Protein AF-A0A093YLB6-F1 (afdb_monomer_lite)

Secondary structure (DSSP, 8-state):
--------------------------------PPPP---------SS------HHHHHHHHHHHHHHHHHHHHHTTHHHHHTSTT--HHHHHHTTSS-HHHHHHHHHHHHHHHHHHHHHHHHHHHHHHHHHHHHHHHHHHHHHHHHHHHHHHHHHHHHHHHHHHHHHHHHHHHHHHHHHHHHHHHHHHHHHTSTTS-TTSHHHHHHHHHHHHHTS-SHHHHHHHHHHHHT-SSEEEPTTS-EEEEEHHHHHHHHHHTTSS--S---PPPPPP------

Radius of gyration: 50.1 Å; chains: 1; bounding box: 108×67×130 Å

pLDDT: mean 79.98, std 23.24, range [30.17, 98.25]

Sequence (278 aa):
MATSAIQNPEVRSESKSAKKKKAKAEAATVASPSPVETSTATESNNGDGSYESPYIKELYKSIRNVNKKIANASKVDNVLEQNPGKTLDELVATRKINADQKAQILKKPSLRASLAQLEEQIAQYKKFDQEYKARAQAEKSAVEKELTEKSGKELVEAVAAAKAEAAAAATQEKQQNLLLLSKFLRLAAARRAADVDQTLDENQALEGALVEVYTGDETAVIAMEKLIKGSDEQALSINGEKVNTTYAQIKQAAIEFLAGPTDYELDDPPPPHSRHPP

Structure (mmCIF, N/CA/C/O backbone):
data_AF-A0A093YLB6-F1
#
_entry.id   AF-A0A093YLB6-F1
#
loop_
_atom_site.group_PDB
_atom_site.id
_atom_site.type_symbol
_atom_site.label_atom_id
_atom_site.label_alt_id
_atom_site.label_comp_id
_atom_site.label_asym_id
_atom_site.label_entity_id
_atom_site.label_seq_id
_atom_site.pdbx_PDB_ins_code
_atom_site.Cartn_x
_atom_site.Cartn_y
_atom_site.Cartn_z
_atom_site.occupancy
_atom_site.B_iso_or_equiv
_atom_site.auth_seq_id
_atom_site.auth_comp_id
_atom_site.auth_asym_id
_atom_site.auth_atom_id
_atom_site.pdbx_PDB_model_num
ATOM 1 N N . MET A 1 1 ? -42.614 -43.326 -8.861 1.00 44.31 1 MET A N 1
ATOM 2 C CA . MET A 1 1 ? -41.894 -42.269 -8.125 1.00 44.31 1 MET A CA 1
ATOM 3 C C . MET A 1 1 ? -42.460 -40.940 -8.587 1.00 44.31 1 MET A C 1
ATOM 5 O O . MET A 1 1 ? -42.176 -40.530 -9.702 1.00 44.31 1 MET A O 1
ATOM 9 N N . ALA A 1 2 ? -43.357 -40.354 -7.801 1.00 42.66 2 ALA A N 1
ATOM 10 C CA . ALA A 1 2 ? -44.013 -39.083 -8.086 1.00 42.66 2 ALA A CA 1
ATOM 11 C C . ALA A 1 2 ? -43.973 -38.240 -6.815 1.00 42.66 2 ALA A C 1
ATOM 13 O O . ALA A 1 2 ? -44.242 -38.796 -5.758 1.00 42.66 2 ALA A O 1
ATOM 14 N N . THR A 1 3 ? -43.638 -36.958 -6.967 1.00 35.75 3 THR A N 1
ATOM 15 C CA . THR A 1 3 ? -44.066 -35.769 -6.198 1.00 35.75 3 THR A CA 1
ATOM 16 C C . THR A 1 3 ? -43.077 -34.647 -6.518 1.00 35.75 3 THR A C 1
ATOM 18 O O . THR A 1 3 ? -41.882 -34.915 -6.560 1.00 35.75 3 THR A O 1
ATOM 21 N N . SER A 1 4 ? -43.395 -33.369 -6.655 1.00 37.44 4 SER A N 1
ATOM 22 C CA . SER A 1 4 ? -44.602 -32.590 -6.934 1.00 37.44 4 SER A CA 1
ATOM 23 C C . SER A 1 4 ? -44.085 -31.152 -7.066 1.00 37.44 4 SER A C 1
ATOM 25 O O . SER A 1 4 ? -43.150 -30.765 -6.366 1.00 37.44 4 SER A O 1
ATOM 27 N N . ALA A 1 5 ? -44.694 -30.365 -7.949 1.00 45.69 5 ALA A N 1
ATOM 28 C CA . ALA A 1 5 ? -44.577 -28.910 -7.960 1.00 45.69 5 ALA A CA 1
ATOM 29 C C . ALA A 1 5 ? -44.941 -28.307 -6.591 1.00 45.69 5 ALA A C 1
ATOM 31 O O . ALA A 1 5 ? -45.821 -28.858 -5.939 1.00 45.69 5 ALA A O 1
ATOM 32 N N . ILE A 1 6 ? -44.352 -27.162 -6.221 1.00 42.38 6 ILE A N 1
ATOM 33 C CA . ILE A 1 6 ? -45.036 -26.039 -5.551 1.00 42.38 6 ILE A CA 1
ATOM 34 C C . ILE A 1 6 ? -44.245 -24.746 -5.804 1.00 42.38 6 ILE A C 1
ATOM 36 O O . ILE A 1 6 ? -43.032 -24.663 -5.630 1.00 42.38 6 ILE A O 1
ATOM 40 N N . GLN A 1 7 ? -45.013 -23.753 -6.228 1.00 36.66 7 GLN A N 1
ATOM 41 C CA . GLN A 1 7 ? -44.715 -22.359 -6.499 1.00 36.66 7 GLN A CA 1
ATOM 42 C C . GLN A 1 7 ? -45.231 -21.494 -5.328 1.00 36.66 7 GLN A C 1
ATOM 44 O O . GLN A 1 7 ? -46.200 -21.877 -4.672 1.00 36.66 7 GLN A O 1
ATOM 49 N N . ASN A 1 8 ? -44.676 -20.279 -5.211 1.00 33.56 8 ASN A N 1
ATOM 50 C CA . ASN A 1 8 ? -45.215 -19.064 -4.559 1.00 33.56 8 ASN A CA 1
ATOM 51 C C . ASN A 1 8 ? -44.999 -18.850 -3.030 1.00 33.56 8 ASN A C 1
ATOM 53 O O . ASN A 1 8 ? -44.893 -19.831 -2.298 1.00 33.56 8 ASN A O 1
ATOM 57 N N . PRO A 1 9 ? -44.984 -17.582 -2.524 1.00 47.06 9 PRO A N 1
ATOM 58 C CA . PRO A 1 9 ? -45.521 -16.381 -3.175 1.00 47.06 9 PRO A CA 1
ATOM 59 C C . PRO A 1 9 ? -44.633 -15.139 -3.347 1.00 47.06 9 PRO A C 1
ATOM 61 O O . PRO A 1 9 ? -43.924 -14.706 -2.443 1.00 47.06 9 PRO A O 1
ATOM 64 N N . GLU A 1 10 ? -44.819 -14.496 -4.508 1.00 38.50 10 GLU A N 1
ATOM 65 C CA . GLU A 1 10 ? -44.777 -13.040 -4.665 1.00 38.50 10 GLU A CA 1
ATOM 66 C C . GLU A 1 10 ? -45.820 -12.382 -3.753 1.00 38.50 10 GLU A C 1
ATOM 68 O O . GLU A 1 10 ? -47.007 -12.716 -3.794 1.00 38.50 10 GLU A O 1
ATOM 73 N N . VAL A 1 11 ? -45.394 -11.387 -2.978 1.00 36.38 11 VAL A N 1
ATOM 74 C CA . VAL A 1 11 ? -46.306 -10.499 -2.256 1.00 36.38 11 VAL A CA 1
ATOM 75 C C . VAL A 1 11 ? -46.537 -9.256 -3.114 1.00 36.38 11 VAL A C 1
ATOM 77 O O . VAL A 1 11 ? -45.722 -8.337 -3.151 1.00 36.38 11 VAL A O 1
ATOM 80 N N . ARG A 1 12 ? -47.676 -9.237 -3.813 1.00 38.56 12 ARG A N 1
ATOM 81 C CA . ARG A 1 12 ? -48.344 -8.012 -4.270 1.00 38.56 12 ARG A CA 1
ATOM 82 C C . ARG A 1 12 ? -49.240 -7.492 -3.154 1.00 38.56 12 ARG A C 1
ATOM 84 O O . ARG A 1 12 ? -50.052 -8.257 -2.655 1.00 38.56 12 ARG A O 1
ATOM 91 N N . SER A 1 13 ? -49.142 -6.192 -2.884 1.00 33.81 13 SER A N 1
ATOM 92 C CA . SER A 1 13 ? -50.230 -5.239 -2.573 1.00 33.81 13 SER A CA 1
ATOM 93 C C . SER A 1 13 ? -49.617 -4.077 -1.783 1.00 33.81 13 SER A C 1
ATOM 95 O O . SER A 1 13 ? -48.776 -4.323 -0.930 1.00 33.81 13 SER A O 1
ATOM 97 N N . GLU A 1 14 ? -49.964 -2.803 -1.877 1.00 31.55 14 GLU A N 1
ATOM 98 C CA . GLU A 1 14 ? -50.844 -2.004 -2.720 1.00 31.55 14 GLU A CA 1
ATOM 99 C C . GLU A 1 14 ? -50.606 -0.551 -2.249 1.00 31.55 14 GLU A C 1
ATOM 101 O O . GLU A 1 14 ? -50.493 -0.277 -1.055 1.00 31.55 14 GLU A O 1
ATOM 106 N N . SER A 1 15 ? -50.504 0.372 -3.200 1.00 42.09 15 SER A N 1
ATOM 107 C CA . SER A 1 15 ? -51.029 1.743 -3.184 1.00 42.09 15 SER A CA 1
ATOM 108 C C . SER A 1 15 ? -51.516 2.350 -1.850 1.00 42.09 15 SER A C 1
ATOM 110 O O . SER A 1 15 ? -52.604 2.031 -1.375 1.00 42.09 15 SER A O 1
ATOM 112 N N . LYS A 1 16 ? -50.851 3.420 -1.382 1.00 38.50 16 LYS A N 1
ATOM 113 C CA . LYS A 1 16 ? -51.548 4.560 -0.753 1.00 38.50 16 LYS A CA 1
ATOM 114 C C . LYS A 1 16 ? -51.083 5.893 -1.331 1.00 38.50 16 LYS A C 1
ATOM 116 O O . LYS A 1 16 ? -49.923 6.280 -1.274 1.00 38.50 16 LYS A O 1
ATOM 121 N N . SER A 1 17 ? -52.066 6.558 -1.917 1.00 34.56 17 SER A N 1
ATOM 122 C CA . SER A 1 17 ? -52.068 7.868 -2.549 1.00 34.56 17 SER A CA 1
ATOM 123 C C . SER A 1 17 ? -51.790 9.006 -1.557 1.00 34.56 17 SER A C 1
ATOM 125 O O . SER A 1 17 ? -52.235 8.926 -0.417 1.00 34.56 17 SER A O 1
ATOM 127 N N . ALA A 1 18 ? -51.210 10.124 -2.020 1.00 34.62 18 ALA A N 1
ATOM 128 C CA . ALA A 1 18 ? -51.930 11.403 -2.184 1.00 34.62 18 ALA A CA 1
ATOM 129 C C . ALA A 1 18 ? -51.002 12.634 -2.326 1.00 34.62 18 ALA A C 1
ATOM 131 O O . ALA A 1 18 ? -50.214 12.907 -1.434 1.00 34.62 18 ALA A O 1
ATOM 132 N N . LYS A 1 19 ? -51.284 13.440 -3.376 1.00 34.88 19 LYS A N 1
ATOM 133 C CA . LYS A 1 19 ? -51.224 14.930 -3.475 1.00 34.88 19 LYS A CA 1
ATOM 134 C C . LYS A 1 19 ? -49.860 15.595 -3.214 1.00 34.88 19 LYS A C 1
ATOM 136 O O . LYS A 1 19 ? -49.282 15.427 -2.163 1.00 34.88 19 LYS A O 1
ATOM 141 N N . LYS A 1 20 ? -49.303 16.512 -4.008 1.00 37.72 20 LYS A N 1
ATOM 142 C CA . LYS A 1 20 ? -49.698 17.534 -5.008 1.00 37.72 20 LYS A CA 1
ATOM 143 C C . LYS A 1 20 ? -48.320 17.958 -5.587 1.00 37.72 20 LYS A C 1
ATOM 145 O O . LYS A 1 20 ? -47.379 18.052 -4.815 1.00 37.72 20 LYS A O 1
ATOM 150 N N . LYS A 1 21 ? -48.096 18.268 -6.864 1.00 42.25 21 LYS A N 1
ATOM 151 C CA . LYS A 1 21 ? -48.337 19.583 -7.485 1.00 42.25 21 LYS A CA 1
ATOM 152 C C . LYS A 1 21 ? -47.689 19.553 -8.884 1.00 42.25 21 LYS A C 1
ATOM 154 O O . LYS A 1 21 ? -46.713 18.856 -9.121 1.00 42.25 21 LYS A O 1
ATOM 159 N N . LYS A 1 22 ? -48.304 20.300 -9.789 1.00 36.56 22 LYS A N 1
ATOM 160 C CA . LYS A 1 22 ? -48.126 20.357 -11.241 1.00 36.56 22 LYS A CA 1
ATOM 161 C C . LYS A 1 22 ? -46.907 21.210 -11.651 1.00 36.56 22 LYS A C 1
ATOM 163 O O . LYS A 1 22 ? -46.644 22.206 -10.986 1.00 36.56 22 LYS A O 1
ATOM 168 N N . ALA A 1 23 ? -46.371 20.885 -12.834 1.00 32.97 23 ALA A N 1
ATOM 169 C CA . ALA A 1 23 ? -45.768 21.759 -13.860 1.00 32.97 23 ALA A CA 1
ATOM 170 C C . ALA A 1 23 ? -44.226 21.887 -13.975 1.00 32.97 23 ALA A C 1
ATOM 172 O O . ALA A 1 23 ? -43.592 22.614 -13.224 1.00 32.97 23 ALA A O 1
ATOM 173 N N . LYS A 1 24 ? -43.728 21.286 -15.074 1.00 31.11 24 LYS A N 1
ATOM 174 C CA . LYS A 1 24 ? -42.998 21.909 -16.204 1.00 31.11 24 LYS A CA 1
ATOM 175 C C . LYS A 1 24 ? -41.579 22.448 -15.954 1.00 31.11 24 LYS A C 1
ATOM 177 O O . LYS A 1 24 ? -41.437 23.563 -15.477 1.00 31.11 24 LYS A O 1
ATOM 182 N N . ALA A 1 25 ? -40.573 21.727 -16.460 1.00 34.53 25 ALA A N 1
ATOM 183 C CA . ALA A 1 25 ? -39.646 22.197 -17.505 1.00 34.53 25 ALA A CA 1
ATOM 184 C C . ALA A 1 25 ? -38.605 21.108 -17.834 1.00 34.53 25 ALA A C 1
ATOM 186 O O . ALA A 1 25 ? -37.958 20.571 -16.940 1.00 34.53 25 ALA A O 1
ATOM 187 N N . GLU A 1 26 ? -38.470 20.801 -19.123 1.00 32.09 26 GLU A N 1
ATOM 188 C CA . GLU A 1 26 ? -37.340 20.085 -19.718 1.00 32.09 26 GLU A CA 1
ATOM 189 C C . GLU A 1 26 ? -36.089 20.974 -19.706 1.00 32.09 26 GLU A C 1
ATOM 191 O O . GLU A 1 26 ? -36.173 22.142 -20.082 1.00 32.09 26 GLU A O 1
ATOM 196 N N . ALA A 1 27 ? -34.936 20.407 -19.350 1.00 33.72 27 ALA A N 1
ATOM 197 C CA . ALA A 1 27 ? -33.651 20.690 -19.990 1.00 33.72 27 ALA A CA 1
ATOM 198 C C . ALA A 1 27 ? -32.637 19.622 -19.562 1.00 33.72 27 ALA A C 1
ATOM 200 O O . ALA A 1 27 ? -32.479 19.323 -18.381 1.00 33.72 27 ALA A O 1
ATOM 201 N N . ALA A 1 28 ? -31.998 19.030 -20.562 1.00 33.97 28 ALA A N 1
ATOM 202 C CA . ALA A 1 28 ? -31.043 17.945 -20.465 1.00 33.97 28 ALA A CA 1
ATOM 203 C C . ALA A 1 28 ? -29.747 18.347 -19.747 1.00 33.97 28 ALA A C 1
ATOM 205 O O . ALA A 1 28 ? -29.144 19.358 -20.096 1.00 33.97 28 ALA A O 1
ATOM 206 N N . THR A 1 29 ? -29.256 17.481 -18.858 1.00 32.00 29 THR A N 1
ATOM 207 C CA . THR A 1 29 ? -27.830 17.369 -18.533 1.00 32.00 29 THR A CA 1
ATOM 208 C C . THR A 1 29 ? -27.457 15.914 -18.232 1.00 32.00 29 THR A C 1
ATOM 210 O O . THR A 1 29 ? -28.095 15.208 -17.459 1.00 32.00 29 THR A O 1
ATOM 213 N N . VAL A 1 30 ? -26.422 15.496 -18.953 1.00 33.00 30 VAL A N 1
ATOM 214 C CA . VAL A 1 30 ? -25.577 14.299 -18.894 1.00 33.00 30 VAL A CA 1
ATOM 215 C C . VAL A 1 30 ? -25.584 13.542 -17.555 1.00 33.00 30 VAL A C 1
ATOM 217 O O . VAL A 1 30 ? -25.231 14.086 -16.512 1.00 33.00 30 VAL A O 1
ATOM 220 N N . ALA A 1 31 ? -25.914 12.250 -17.622 1.00 31.31 31 ALA A N 1
ATOM 221 C CA . ALA A 1 31 ? -25.771 11.296 -16.530 1.00 31.31 31 ALA A CA 1
ATOM 222 C C . ALA A 1 31 ? -24.288 10.952 -16.297 1.00 31.31 31 ALA A C 1
ATOM 224 O O . ALA A 1 31 ? -23.624 10.405 -17.175 1.00 31.31 31 ALA A O 1
ATOM 225 N N . SER A 1 32 ? -23.800 11.248 -15.094 1.00 35.75 32 SER A N 1
ATOM 226 C CA . SER A 1 32 ? -22.583 10.690 -14.495 1.00 35.75 32 SER A CA 1
ATOM 227 C C . SER A 1 32 ? -22.990 10.110 -13.129 1.00 35.75 32 SER A C 1
ATOM 229 O O . SER A 1 32 ? -23.891 10.672 -12.497 1.00 35.75 32 SER A O 1
ATOM 231 N N . PRO A 1 33 ? -22.457 8.948 -12.713 1.00 39.06 33 PRO A N 1
ATOM 232 C CA . PRO A 1 33 ? -23.129 8.067 -11.763 1.00 39.06 33 PRO A CA 1
ATOM 233 C C . PRO A 1 33 ? -23.145 8.615 -10.331 1.00 39.06 33 PRO A C 1
ATOM 235 O O . PRO A 1 33 ? -22.216 9.284 -9.881 1.00 39.06 33 PRO A O 1
ATOM 238 N N . SER A 1 34 ? -24.236 8.299 -9.629 1.00 32.50 34 SER A N 1
ATOM 239 C CA . SER A 1 34 ? -24.505 8.623 -8.229 1.00 32.50 34 SER A CA 1
ATOM 240 C C . SER A 1 34 ? -23.345 8.263 -7.290 1.00 32.50 34 SER A C 1
ATOM 242 O O . SER A 1 34 ? -22.740 7.200 -7.455 1.00 32.50 34 SER A O 1
ATOM 244 N N . PRO A 1 35 ? -23.082 9.073 -6.246 1.00 33.12 35 PRO A N 1
ATOM 245 C CA . PRO A 1 35 ? -22.230 8.649 -5.152 1.00 33.12 35 PRO A CA 1
ATOM 246 C C . PRO A 1 35 ? -22.952 7.537 -4.393 1.00 33.12 35 PRO A C 1
ATOM 248 O O . PRO A 1 35 ? -24.103 7.692 -3.985 1.00 33.12 35 PRO A O 1
ATOM 251 N N . VAL A 1 36 ? -22.265 6.412 -4.227 1.00 34.78 36 VAL A N 1
ATOM 252 C CA . VAL A 1 36 ? -22.655 5.348 -3.308 1.00 34.78 36 VAL A CA 1
ATOM 253 C C . VAL A 1 36 ? -22.784 5.979 -1.923 1.00 34.78 36 VAL A C 1
ATOM 255 O O . VAL A 1 36 ? -21.813 6.521 -1.395 1.00 34.78 36 VAL A O 1
ATOM 258 N N . GLU A 1 37 ? -23.989 5.942 -1.354 1.00 33.06 37 GLU A N 1
ATOM 259 C CA . GLU A 1 37 ? -24.205 6.191 0.067 1.00 33.06 37 GLU A CA 1
ATOM 260 C C . GLU A 1 37 ? -23.460 5.100 0.836 1.00 33.06 37 GLU A C 1
ATOM 262 O O . GLU A 1 37 ? -23.981 4.022 1.119 1.00 33.06 37 GLU A O 1
ATOM 267 N N . THR A 1 38 ? -22.196 5.369 1.153 1.00 32.84 38 THR A N 1
ATOM 268 C CA . THR A 1 38 ? -21.505 4.664 2.219 1.00 32.84 38 THR A CA 1
ATOM 269 C C . THR A 1 38 ? -22.256 5.031 3.484 1.00 32.84 38 THR A C 1
ATOM 271 O O . THR A 1 38 ? -22.115 6.136 4.005 1.00 32.84 38 THR A O 1
ATOM 274 N N . SER A 1 39 ? -23.101 4.113 3.946 1.00 35.28 39 SER A N 1
ATOM 275 C CA . SER A 1 39 ? -23.619 4.095 5.302 1.00 35.28 39 SER A CA 1
ATOM 276 C C . SER A 1 39 ? -22.421 4.168 6.242 1.00 35.28 39 SER A C 1
ATOM 278 O O . SER A 1 39 ? -21.787 3.155 6.545 1.00 35.28 39 SER A O 1
ATOM 280 N N . THR A 1 40 ? -22.071 5.385 6.649 1.00 30.17 40 THR A N 1
ATOM 281 C CA . THR A 1 40 ? -21.140 5.640 7.730 1.00 30.17 40 THR A CA 1
ATOM 282 C C . THR A 1 40 ? -21.816 5.108 8.978 1.00 30.17 40 THR A C 1
ATOM 284 O O . THR A 1 40 ? -22.643 5.762 9.617 1.00 30.17 40 THR A O 1
ATOM 287 N N . ALA A 1 41 ? -21.492 3.849 9.287 1.00 36.59 41 ALA A N 1
ATOM 288 C CA . ALA A 1 41 ? -21.562 3.341 10.638 1.00 36.59 41 ALA A CA 1
ATOM 289 C C . ALA A 1 41 ? -20.951 4.431 11.509 1.00 36.59 41 ALA A C 1
ATOM 291 O O . ALA A 1 41 ? -19.806 4.838 11.314 1.00 36.59 41 ALA A O 1
ATOM 292 N N . THR A 1 42 ? -21.789 5.004 12.358 1.00 31.97 42 THR A N 1
ATOM 293 C CA . THR A 1 42 ? -21.427 6.110 13.221 1.00 31.97 42 THR A CA 1
ATOM 294 C C . THR A 1 42 ? -20.376 5.560 14.173 1.00 31.97 42 THR A C 1
ATOM 296 O O . THR A 1 42 ? -20.703 4.909 15.164 1.00 31.97 42 THR A O 1
ATOM 299 N N . GLU A 1 43 ? -19.104 5.755 13.831 1.00 35.69 43 GLU A N 1
ATOM 300 C CA . GLU A 1 43 ? -17.975 5.556 14.724 1.00 35.69 43 GLU A CA 1
ATOM 301 C C . GLU A 1 43 ? -18.143 6.541 15.879 1.00 35.69 43 GLU A C 1
ATOM 303 O O . GLU A 1 43 ? -17.669 7.673 15.862 1.00 35.69 43 GLU A O 1
ATOM 308 N N . SER A 1 44 ? -18.876 6.119 16.906 1.00 41.22 44 SER A N 1
ATOM 309 C CA . SER A 1 44 ? -18.795 6.733 18.223 1.00 41.22 44 SER A CA 1
ATOM 310 C C . SER A 1 44 ? -17.495 6.265 18.855 1.00 41.22 44 SER A C 1
ATOM 312 O O . SER A 1 44 ? -17.471 5.311 19.627 1.00 41.22 44 SER A O 1
ATOM 314 N N . ASN A 1 45 ? -16.404 6.924 18.477 1.00 42.50 45 ASN A N 1
ATOM 315 C CA . ASN A 1 45 ? -15.102 6.722 19.085 1.00 42.50 45 ASN A CA 1
ATOM 316 C C . ASN A 1 45 ? -14.437 8.075 19.359 1.00 42.50 45 ASN A C 1
ATOM 318 O O . ASN A 1 45 ? -13.547 8.508 18.636 1.00 42.50 45 ASN A O 1
ATOM 322 N N . ASN A 1 46 ? -14.924 8.765 20.394 1.00 35.53 46 ASN A N 1
ATOM 323 C CA . ASN A 1 46 ? -14.084 9.380 21.425 1.00 35.53 46 ASN A CA 1
ATOM 324 C C . ASN A 1 46 ? -14.918 10.152 22.452 1.00 35.53 46 ASN A C 1
ATOM 326 O O . ASN A 1 46 ? -15.792 10.935 22.097 1.00 35.53 46 ASN A O 1
ATOM 330 N N . GLY A 1 47 ? -14.533 10.000 23.720 1.00 33.66 47 GLY A N 1
ATOM 331 C CA . GLY A 1 47 ? -14.719 11.037 24.731 1.00 33.66 47 GLY A CA 1
ATOM 332 C C . GLY A 1 47 ? -15.891 10.828 25.679 1.00 33.66 47 GLY A C 1
ATOM 333 O O . GLY A 1 47 ? -16.955 11.398 25.494 1.00 33.66 47 GLY A O 1
ATOM 334 N N . ASP A 1 48 ? -15.641 10.050 26.731 1.00 43.03 48 ASP A N 1
ATOM 335 C CA . ASP A 1 48 ? -16.034 10.420 28.096 1.00 43.03 48 ASP A CA 1
ATOM 336 C C . ASP A 1 48 ? -17.481 10.919 28.287 1.00 43.03 48 ASP A C 1
ATOM 338 O O . ASP A 1 48 ? -17.757 12.094 28.520 1.00 43.03 48 ASP A O 1
ATOM 342 N N . GLY A 1 49 ? -18.439 10.000 28.171 1.00 40.06 49 GLY A N 1
ATOM 343 C CA . GLY A 1 49 ? -19.855 10.338 28.272 1.00 40.06 49 GLY A CA 1
ATOM 344 C C . GLY A 1 49 ? -20.716 9.160 28.690 1.00 40.06 49 GLY A C 1
ATOM 345 O O . GLY A 1 49 ? -21.614 8.775 27.955 1.00 40.06 49 GLY A O 1
ATOM 346 N N . SER A 1 50 ? -20.416 8.567 29.852 1.00 57.38 50 SER A N 1
ATOM 347 C CA . SER A 1 50 ? -21.320 7.707 30.640 1.00 57.38 50 SER A CA 1
ATOM 348 C C . SER A 1 50 ? -22.271 6.814 29.817 1.00 57.38 50 SER A C 1
ATOM 350 O O . SER A 1 50 ? -23.496 6.842 29.995 1.00 57.38 50 SER A O 1
ATOM 352 N N . TYR A 1 51 ? -21.730 6.003 28.895 1.00 62.00 51 TYR A N 1
ATOM 353 C CA . TYR A 1 51 ? -22.508 4.897 28.339 1.00 62.00 51 TYR A CA 1
ATOM 354 C C . TYR A 1 51 ? -22.636 3.831 29.423 1.00 62.00 51 TYR A C 1
ATOM 356 O O . TYR A 1 51 ? -21.846 2.895 29.533 1.00 62.00 51 TYR A O 1
ATOM 364 N N . GLU A 1 52 ? -23.613 4.040 30.294 1.00 74.81 52 GLU A N 1
ATOM 365 C CA . GLU A 1 52 ? -23.994 3.077 31.303 1.00 74.81 52 GLU A CA 1
ATOM 366 C C . GLU A 1 52 ? -25.003 2.108 30.694 1.00 74.81 52 GLU A C 1
ATOM 368 O O . GLU A 1 52 ? -26.018 2.529 30.118 1.00 74.81 52 GLU A O 1
ATOM 373 N N . SER A 1 53 ? -24.700 0.811 30.811 1.00 83.25 53 SER A N 1
ATOM 374 C CA . SER A 1 53 ? -25.529 -0.267 30.275 1.00 83.25 53 SER A CA 1
ATOM 375 C C . SER A 1 53 ? -27.002 -0.058 30.663 1.00 83.25 53 SER A C 1
ATOM 377 O O . SER A 1 53 ? -27.284 0.233 31.833 1.00 83.25 53 SER A O 1
ATOM 379 N N . PRO A 1 54 ? -27.960 -0.239 29.730 1.00 88.25 54 PRO A N 1
ATOM 380 C CA . PRO A 1 54 ? -29.392 -0.186 30.033 1.00 88.25 54 PRO A CA 1
ATOM 381 C C . PRO A 1 54 ? -29.776 -1.048 31.242 1.00 88.25 54 PRO A C 1
ATOM 383 O O . PRO A 1 54 ? -30.647 -0.676 32.024 1.00 88.25 54 PRO A O 1
ATOM 386 N N . TYR A 1 55 ? -29.060 -2.157 31.442 1.00 88.75 55 TYR A N 1
ATOM 387 C CA . TYR A 1 55 ? -29.238 -3.044 32.582 1.00 88.75 55 TYR A CA 1
ATOM 388 C C . TYR A 1 55 ? -28.891 -2.370 33.921 1.00 88.75 55 TYR A C 1
ATOM 390 O O . TYR A 1 55 ? -29.678 -2.417 34.865 1.00 88.75 55 TYR A O 1
ATOM 398 N N . ILE A 1 56 ? -27.759 -1.662 34.000 1.00 91.75 56 ILE A N 1
ATOM 399 C CA . ILE A 1 56 ? -27.347 -0.936 35.214 1.00 91.75 56 ILE A CA 1
ATOM 400 C C . ILE A 1 56 ? -28.339 0.200 35.527 1.00 91.75 56 ILE A C 1
ATOM 402 O O . ILE A 1 56 ? -28.684 0.425 36.689 1.00 91.75 56 ILE A O 1
ATOM 406 N N . LYS A 1 57 ? -28.883 0.868 34.498 1.00 93.31 57 LYS A N 1
ATOM 407 C CA . LYS A 1 57 ? -29.926 1.898 34.666 1.00 93.31 57 LYS A CA 1
ATOM 408 C C . LYS A 1 57 ? -31.199 1.334 35.311 1.00 93.31 57 LYS A C 1
ATOM 410 O O . LYS A 1 57 ? -31.755 1.959 36.221 1.00 93.31 57 LYS A O 1
ATOM 415 N N . GLU A 1 58 ? -31.643 0.149 34.894 1.00 93.94 58 GLU A N 1
ATOM 416 C CA . GLU A 1 58 ? -32.792 -0.532 35.508 1.00 93.94 58 GLU A CA 1
ATOM 417 C C . GLU A 1 58 ? -32.497 -1.006 36.946 1.00 93.94 58 GLU A C 1
ATOM 419 O O . GLU A 1 58 ? -33.368 -0.904 37.821 1.00 93.94 58 GLU A O 1
ATOM 424 N N . LEU A 1 59 ? -31.259 -1.421 37.248 1.00 94.75 59 LEU A N 1
ATOM 425 C CA . LEU A 1 59 ? -30.843 -1.728 38.623 1.00 94.75 59 LEU A CA 1
ATOM 426 C C . LEU A 1 59 ? -30.911 -0.492 39.533 1.00 94.75 59 LEU A C 1
ATOM 428 O O . LEU A 1 59 ? -31.495 -0.570 40.615 1.00 94.75 59 LEU A O 1
ATOM 432 N N . TYR A 1 60 ? -30.432 0.682 39.101 1.00 94.88 60 TYR A N 1
ATOM 433 C CA . TYR A 1 60 ? -30.566 1.908 39.905 1.00 94.88 60 TYR A CA 1
ATOM 434 C C . TYR A 1 60 ? -32.016 2.329 40.126 1.00 94.88 60 TYR A C 1
ATOM 436 O O . TYR A 1 60 ? -32.372 2.815 41.204 1.00 94.88 60 TYR A O 1
ATOM 444 N N . LYS A 1 61 ? -32.880 2.152 39.122 1.00 96.00 61 LYS A N 1
ATOM 445 C CA . LYS A 1 61 ? -34.319 2.404 39.266 1.00 96.00 61 LYS A CA 1
ATOM 446 C C . LYS A 1 61 ? -34.933 1.468 40.309 1.00 96.00 61 LYS A C 1
ATOM 448 O O . LYS A 1 61 ? -35.725 1.914 41.143 1.00 96.00 61 LYS A O 1
ATOM 453 N N . SER A 1 62 ? -34.518 0.205 40.311 1.00 95.56 62 SER A N 1
ATOM 454 C CA . SER A 1 62 ? -34.917 -0.788 41.309 1.00 95.56 62 SER A CA 1
ATOM 455 C C . SER A 1 62 ? -34.435 -0.408 42.712 1.00 95.56 62 SER A C 1
ATOM 457 O O . SER A 1 62 ? -35.254 -0.367 43.632 1.00 95.56 62 SER A O 1
ATOM 459 N N . ILE A 1 63 ? -33.172 0.006 42.868 1.00 96.25 63 ILE A N 1
ATOM 460 C CA . ILE A 1 63 ? -32.617 0.515 44.135 1.00 96.25 63 ILE A CA 1
ATOM 461 C C . ILE A 1 63 ? -33.416 1.723 44.632 1.00 96.25 63 ILE A C 1
ATOM 463 O O . ILE A 1 63 ? -33.835 1.757 45.787 1.00 96.25 63 ILE A O 1
ATOM 467 N N . ARG A 1 64 ? -33.715 2.696 43.760 1.00 96.81 64 ARG A N 1
ATOM 468 C CA . ARG A 1 64 ? -34.530 3.869 44.119 1.00 96.81 64 ARG A CA 1
ATOM 469 C C . ARG A 1 64 ? -35.910 3.458 44.637 1.00 96.81 64 ARG A C 1
ATOM 471 O O . ARG A 1 64 ? -36.392 4.024 45.618 1.00 96.81 64 ARG A O 1
ATOM 478 N N . ASN A 1 65 ? -36.550 2.478 44.004 1.00 96.56 65 ASN A N 1
ATOM 479 C CA . ASN A 1 65 ? -37.858 1.973 44.420 1.00 96.56 65 ASN A CA 1
ATOM 480 C C . ASN A 1 65 ? -37.798 1.211 45.753 1.00 96.56 65 ASN A C 1
ATOM 482 O O . ASN A 1 65 ? -38.683 1.385 46.592 1.00 96.56 65 ASN A O 1
ATOM 486 N N . VAL A 1 66 ? -36.764 0.396 45.970 1.00 96.06 66 VAL A N 1
ATOM 487 C CA . VAL A 1 66 ? -36.534 -0.316 47.238 1.00 96.06 66 VAL A CA 1
ATOM 488 C C . VAL A 1 66 ? -36.250 0.676 48.367 1.00 96.06 66 VAL A C 1
ATOM 490 O O . VAL A 1 66 ? -36.904 0.610 49.407 1.00 96.06 66 VAL A O 1
ATOM 493 N N . ASN A 1 67 ? -35.396 1.673 48.134 1.00 96.31 67 ASN A N 1
ATOM 494 C CA . ASN A 1 67 ? -35.105 2.738 49.094 1.00 96.31 67 ASN A CA 1
ATOM 495 C C . ASN A 1 67 ? -36.349 3.547 49.467 1.00 96.31 67 ASN A C 1
ATOM 497 O O . ASN A 1 67 ? -36.556 3.829 50.645 1.00 96.31 67 ASN A O 1
ATOM 501 N N . LYS A 1 68 ? -37.238 3.849 48.509 1.00 95.88 68 LYS A N 1
ATOM 502 C CA . LYS A 1 68 ? -38.540 4.473 48.809 1.00 95.88 68 LYS A CA 1
ATOM 503 C C . LYS A 1 68 ? -39.384 3.620 49.764 1.00 95.88 68 LYS A C 1
ATOM 505 O O . LYS A 1 68 ? -39.980 4.158 50.695 1.00 95.88 68 LYS A O 1
ATOM 510 N N . LYS A 1 69 ? -39.430 2.298 49.561 1.00 93.50 69 LYS A N 1
ATOM 511 C CA . LYS A 1 69 ? -40.174 1.374 50.438 1.00 93.50 69 LYS A CA 1
ATOM 512 C C . LYS A 1 69 ? -39.543 1.280 51.830 1.00 93.50 69 LYS A C 1
ATOM 514 O O . LYS A 1 69 ? -40.272 1.306 52.816 1.00 93.50 69 LYS A O 1
ATOM 519 N N . ILE A 1 70 ? -38.212 1.230 51.910 1.00 93.50 70 ILE A N 1
ATOM 520 C CA . ILE A 1 70 ? -37.477 1.230 53.183 1.00 93.50 70 ILE A CA 1
ATOM 521 C C . ILE A 1 70 ? -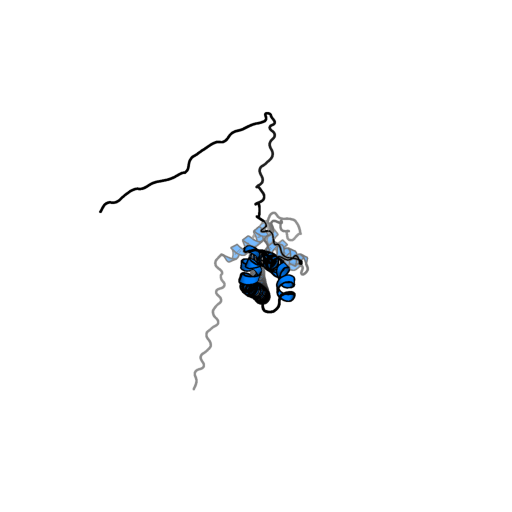37.726 2.535 53.940 1.00 93.50 70 ILE A C 1
ATOM 523 O O . ILE A 1 70 ? -38.087 2.482 55.108 1.00 93.50 70 ILE A O 1
ATOM 527 N N . ALA A 1 71 ? -37.608 3.690 53.281 1.00 93.31 71 ALA A N 1
ATOM 528 C CA . ALA A 1 71 ? -37.839 4.994 53.898 1.00 93.31 71 ALA A CA 1
ATOM 529 C C . ALA A 1 71 ? -39.274 5.145 54.426 1.00 93.31 71 ALA A C 1
ATOM 531 O O . ALA A 1 71 ? -39.477 5.711 55.497 1.00 93.31 71 ALA A O 1
ATOM 532 N N . ASN A 1 72 ? -40.270 4.614 53.709 1.00 90.56 72 ASN A N 1
ATOM 533 C CA . ASN A 1 72 ? -41.653 4.598 54.187 1.00 90.56 72 ASN A CA 1
ATOM 534 C C . ASN A 1 72 ? -41.836 3.691 55.410 1.00 90.56 72 ASN A C 1
ATOM 536 O O . ASN A 1 72 ? -42.451 4.131 56.378 1.00 90.56 72 ASN A O 1
ATOM 540 N N . ALA A 1 73 ? -41.247 2.491 55.408 1.00 89.62 73 ALA A N 1
ATOM 541 C CA . ALA A 1 73 ? -41.270 1.602 56.570 1.00 89.62 73 ALA A CA 1
ATOM 542 C C . ALA A 1 73 ? -40.552 2.221 57.785 1.00 89.62 73 ALA A C 1
ATOM 544 O O . ALA A 1 73 ? -41.016 2.076 58.912 1.00 89.62 73 ALA A O 1
ATOM 545 N N . SER A 1 74 ? -39.461 2.964 57.562 1.00 89.56 74 SER A N 1
ATOM 546 C CA . SER A 1 74 ? -38.687 3.601 58.634 1.00 89.56 74 SER A CA 1
ATOM 547 C C . SER A 1 74 ? -39.407 4.755 59.337 1.00 89.56 74 SER A C 1
ATOM 549 O O . SER A 1 74 ? -39.058 5.092 60.461 1.00 89.56 74 SER A O 1
ATOM 551 N N . LYS A 1 75 ? -40.449 5.352 58.741 1.00 87.88 75 LYS A N 1
ATOM 552 C CA . LYS A 1 75 ? -41.249 6.400 59.413 1.00 87.88 75 LYS A CA 1
ATOM 553 C C . LYS A 1 75 ? -41.941 5.892 60.683 1.00 87.88 75 LYS A C 1
ATOM 555 O O . LYS A 1 75 ? -42.298 6.692 61.542 1.00 87.88 75 LYS A O 1
ATOM 560 N N . VAL A 1 76 ? -42.136 4.578 60.787 1.00 85.56 76 VAL A N 1
ATOM 561 C CA . VAL A 1 76 ? -42.789 3.915 61.922 1.00 85.56 76 VAL A CA 1
ATOM 562 C C . VAL A 1 76 ? -41.769 3.486 62.991 1.00 85.56 76 VAL A C 1
ATOM 564 O O . VAL A 1 76 ? -42.164 3.149 64.103 1.00 85.56 76 VAL A O 1
ATOM 567 N N . ASP A 1 77 ? -40.461 3.566 62.708 1.00 85.25 77 ASP A N 1
ATOM 568 C CA . ASP A 1 77 ? -39.404 3.161 63.648 1.00 85.25 77 ASP A CA 1
ATOM 569 C C . ASP A 1 77 ? -39.454 3.972 64.950 1.00 85.25 77 ASP A C 1
ATOM 571 O O . ASP A 1 77 ? -39.400 3.391 66.029 1.00 85.25 77 ASP A O 1
ATOM 575 N N . ASN A 1 78 ? -39.688 5.288 64.864 1.00 86.12 78 ASN A N 1
ATOM 576 C CA . ASN A 1 78 ? -39.827 6.159 66.040 1.00 86.12 78 ASN A CA 1
ATOM 577 C C . ASN A 1 78 ? -40.947 5.690 66.991 1.00 86.12 78 ASN A C 1
ATOM 579 O O . ASN A 1 78 ? -40.846 5.845 68.205 1.00 86.12 78 ASN A O 1
ATOM 583 N N . VAL A 1 79 ? -42.026 5.101 66.456 1.00 83.62 79 VAL A N 1
ATOM 584 C CA . VAL A 1 79 ? -43.146 4.581 67.260 1.00 83.62 79 VAL A CA 1
ATOM 585 C C . VAL A 1 79 ? -42.757 3.276 67.960 1.00 83.62 79 VAL A C 1
ATOM 587 O O . VAL A 1 79 ? -43.201 3.037 69.083 1.00 83.62 79 VAL A O 1
ATOM 590 N N . LEU A 1 80 ? -41.914 2.452 67.331 1.00 83.31 80 LEU A N 1
ATOM 591 C CA . LEU A 1 80 ? -41.365 1.234 67.934 1.00 83.31 80 LEU A CA 1
ATOM 592 C C . LEU A 1 80 ? -40.368 1.572 69.051 1.00 83.31 80 LEU A C 1
ATOM 594 O O . LEU A 1 80 ? -40.455 1.000 70.134 1.00 83.31 80 LEU A O 1
ATOM 598 N N . GLU A 1 81 ? -39.483 2.545 68.823 1.00 86.75 81 GLU A N 1
ATOM 599 C CA . GLU A 1 81 ? -38.497 3.011 69.809 1.00 86.75 81 GLU A CA 1
ATOM 600 C C . GLU A 1 81 ? -39.155 3.611 71.059 1.00 86.75 81 GLU A C 1
ATOM 602 O O . GLU A 1 81 ? -38.709 3.368 72.178 1.00 86.75 81 GLU A O 1
ATOM 607 N N . GLN A 1 82 ? -40.264 4.340 70.893 1.00 85.88 82 GLN A N 1
ATOM 608 C CA . GLN A 1 82 ? -41.044 4.906 72.002 1.00 85.88 82 GLN A CA 1
ATOM 609 C C . GLN A 1 82 ? -41.924 3.878 72.737 1.00 85.88 82 GLN A C 1
ATOM 611 O O . GLN A 1 82 ? -42.549 4.213 73.745 1.00 85.88 82 GLN A O 1
ATOM 616 N N . ASN A 1 83 ? -42.030 2.641 72.239 1.00 83.56 83 ASN A N 1
ATOM 617 C CA . ASN A 1 83 ? -42.835 1.577 72.843 1.00 83.56 83 ASN A CA 1
ATOM 618 C C . ASN A 1 83 ? -42.033 0.274 72.991 1.00 83.56 83 ASN A C 1
ATOM 620 O O . ASN A 1 83 ? -42.426 -0.754 72.427 1.00 83.56 83 ASN A O 1
ATOM 624 N N . PRO A 1 84 ? -40.932 0.288 73.763 1.00 78.75 84 PRO A N 1
ATOM 625 C CA . PRO A 1 84 ? -40.137 -0.910 73.981 1.00 78.75 84 PRO A CA 1
ATOM 626 C C . PRO A 1 84 ? -40.978 -1.988 74.682 1.00 78.75 84 PRO A C 1
ATOM 628 O O . PRO A 1 84 ? -41.736 -1.702 75.609 1.00 78.75 84 PRO A O 1
ATOM 631 N N . GLY A 1 85 ? -40.856 -3.235 74.223 1.00 74.38 85 GLY A N 1
ATOM 632 C CA . GLY A 1 85 ? -41.509 -4.400 74.832 1.00 74.38 85 GLY A CA 1
ATOM 633 C C . GLY A 1 85 ? -42.947 -4.691 74.383 1.00 74.38 85 GLY A C 1
ATOM 634 O O . GLY A 1 85 ? -43.478 -5.721 74.782 1.00 74.38 85 GLY A O 1
ATOM 635 N N . LYS A 1 86 ? -43.568 -3.852 73.539 1.00 82.19 86 LYS A N 1
ATOM 636 C CA . LYS A 1 86 ? -44.879 -4.153 72.931 1.00 82.19 86 LYS A CA 1
ATOM 637 C C . LYS A 1 86 ? -44.723 -4.884 71.607 1.00 82.19 86 LYS A C 1
ATOM 639 O O . LYS A 1 86 ? -43.882 -4.519 70.784 1.00 82.19 86 LYS A O 1
ATOM 644 N N . THR A 1 87 ? -45.561 -5.887 71.369 1.00 86.38 87 THR A N 1
ATOM 645 C CA . THR A 1 87 ? -45.572 -6.595 70.081 1.00 86.38 87 THR A CA 1
ATOM 646 C C . THR A 1 87 ? -46.186 -5.729 68.974 1.00 86.38 87 THR A C 1
ATOM 648 O O . THR A 1 87 ? -46.977 -4.818 69.230 1.00 86.38 87 THR A O 1
ATOM 651 N N . LEU A 1 88 ? -45.855 -6.013 67.707 1.00 85.44 88 LEU A N 1
ATOM 652 C CA . LEU A 1 88 ? -46.457 -5.304 66.567 1.00 85.44 88 LEU A CA 1
ATOM 653 C C . LEU A 1 88 ? -47.990 -5.428 66.551 1.00 85.44 88 LEU A C 1
ATOM 655 O O . LEU A 1 88 ? -48.673 -4.502 66.121 1.00 85.44 88 LEU A O 1
ATOM 659 N N . ASP A 1 89 ? -48.527 -6.550 67.031 1.00 86.00 89 ASP A N 1
ATOM 660 C CA . ASP A 1 89 ? -49.968 -6.778 67.161 1.00 86.00 89 ASP A CA 1
ATOM 661 C C . ASP A 1 89 ? -50.611 -5.914 68.251 1.00 86.00 89 ASP A C 1
ATOM 663 O O . ASP A 1 89 ? -51.654 -5.304 68.018 1.00 86.00 89 ASP A O 1
ATOM 667 N N . GLU A 1 90 ? -49.958 -5.757 69.403 1.00 85.06 90 GLU A N 1
ATOM 668 C CA . GLU A 1 90 ? -50.413 -4.847 70.462 1.00 85.06 90 GLU A CA 1
ATOM 669 C C . GLU A 1 90 ? -50.380 -3.379 70.027 1.00 85.06 90 GLU A C 1
ATOM 671 O O . GLU A 1 90 ? -51.250 -2.590 70.404 1.00 85.06 90 GLU A O 1
ATOM 676 N N . LEU A 1 91 ? -49.399 -2.989 69.210 1.00 85.44 91 LEU A N 1
ATOM 677 C CA . LEU A 1 91 ? -49.315 -1.634 68.663 1.00 85.44 91 LEU A CA 1
ATOM 678 C C . LEU A 1 91 ? -50.430 -1.346 67.647 1.00 85.44 91 LEU A C 1
ATOM 680 O O . LEU A 1 91 ? -50.908 -0.212 67.585 1.00 85.44 91 LEU A O 1
ATOM 684 N N . VAL A 1 92 ? -50.895 -2.356 66.903 1.00 88.19 92 VAL A N 1
ATOM 685 C CA . VAL A 1 92 ? -52.092 -2.242 66.051 1.00 88.19 92 VAL A CA 1
ATOM 686 C C . VAL A 1 92 ? -53.362 -2.184 66.901 1.00 88.19 92 VAL A C 1
ATOM 688 O O . VAL A 1 92 ? -54.202 -1.309 66.692 1.00 88.19 92 VAL A O 1
ATOM 691 N N . ALA A 1 93 ? -53.490 -3.063 67.900 1.00 87.06 93 ALA A N 1
ATOM 692 C CA . ALA A 1 93 ? -54.655 -3.114 68.786 1.00 87.06 93 ALA A CA 1
ATOM 693 C C . ALA A 1 93 ? -54.840 -1.812 69.587 1.00 87.06 93 ALA A C 1
ATOM 695 O O . ALA A 1 93 ? -55.957 -1.324 69.746 1.00 87.06 93 ALA A O 1
ATOM 696 N N . THR A 1 94 ? -53.737 -1.196 70.020 1.00 85.31 94 THR A N 1
ATOM 697 C CA . THR A 1 94 ? -53.724 0.117 70.691 1.00 85.31 94 THR A CA 1
ATOM 698 C C . THR A 1 94 ? -53.787 1.304 69.720 1.00 85.31 94 THR A C 1
ATOM 700 O O . THR A 1 94 ? -53.663 2.450 70.152 1.00 85.31 94 THR A O 1
ATOM 703 N N . ARG A 1 95 ? -53.997 1.046 68.417 1.00 85.44 95 ARG A N 1
ATOM 704 C CA . ARG A 1 95 ? -54.075 2.030 67.319 1.00 85.44 95 ARG A CA 1
ATOM 705 C C . ARG A 1 95 ? -52.858 2.956 67.201 1.00 85.44 95 ARG A C 1
ATOM 707 O O . ARG A 1 95 ? -52.963 4.039 66.631 1.00 85.44 95 ARG A O 1
ATOM 714 N N . LYS A 1 96 ? -51.697 2.541 67.715 1.00 85.75 96 LYS A N 1
ATOM 715 C CA . LYS A 1 96 ? -50.434 3.283 67.574 1.00 85.75 96 LYS A CA 1
ATOM 716 C C . LYS A 1 96 ? -49.833 3.134 66.181 1.00 85.75 96 LYS A C 1
ATOM 718 O O . LYS A 1 96 ? -49.160 4.047 65.714 1.00 85.75 96 LYS A O 1
ATOM 723 N N . ILE A 1 97 ? -50.094 2.004 65.525 1.00 89.00 97 ILE A N 1
ATOM 724 C CA . ILE A 1 97 ? -49.763 1.762 64.118 1.00 89.00 97 ILE A CA 1
ATOM 725 C C . ILE A 1 97 ? -50.967 1.145 63.391 1.00 89.00 97 ILE A C 1
ATOM 727 O O . ILE A 1 97 ? -51.820 0.519 64.016 1.00 89.00 97 ILE A O 1
ATOM 731 N N . ASN A 1 98 ? -51.050 1.301 62.070 1.00 90.69 98 ASN A N 1
ATOM 732 C CA . ASN A 1 98 ? -52.066 0.632 61.242 1.00 90.69 98 ASN A CA 1
ATOM 733 C C . ASN A 1 98 ? -51.564 -0.744 60.740 1.00 90.69 98 ASN A C 1
ATOM 735 O O . ASN A 1 98 ? -50.362 -1.008 60.706 1.00 90.69 98 ASN A O 1
ATOM 739 N N . ALA A 1 99 ? -52.470 -1.610 60.283 1.00 89.88 99 ALA A N 1
ATOM 740 C CA . ALA A 1 99 ? -52.166 -2.910 59.684 1.00 89.88 99 ALA A CA 1
ATOM 741 C C . ALA A 1 99 ? -51.182 -2.816 58.498 1.00 89.88 99 ALA A C 1
ATOM 743 O O . ALA A 1 99 ? -50.290 -3.653 58.369 1.00 89.88 99 ALA A O 1
ATOM 744 N N . ASP A 1 100 ? -51.283 -1.766 57.675 1.00 88.19 100 ASP A N 1
ATOM 745 C CA . ASP A 1 100 ? -50.345 -1.519 56.568 1.00 88.19 100 ASP A CA 1
ATOM 746 C C . ASP A 1 100 ? -48.926 -1.188 57.072 1.00 88.19 100 ASP A C 1
ATOM 748 O O . ASP A 1 100 ? -47.934 -1.718 56.576 1.00 88.19 100 ASP A O 1
ATOM 752 N N . GLN A 1 101 ? -48.811 -0.397 58.144 1.00 89.44 101 GLN A N 1
ATOM 753 C CA . GLN A 1 101 ? -47.525 -0.085 58.779 1.00 89.44 101 GLN A CA 1
ATOM 754 C C . GLN A 1 101 ? -46.881 -1.334 59.395 1.00 89.44 101 GLN A C 1
ATOM 756 O O . GLN A 1 101 ? -45.679 -1.546 59.235 1.00 89.44 101 GLN A O 1
ATOM 761 N N . LYS A 1 102 ? -47.683 -2.210 60.020 1.00 89.12 102 LYS A N 1
ATOM 762 C CA . LYS A 1 102 ? -47.222 -3.524 60.494 1.00 89.12 102 LYS A CA 1
ATOM 763 C C . LYS A 1 102 ? -46.647 -4.359 59.344 1.00 89.12 102 LYS A C 1
ATOM 765 O O . LYS A 1 102 ? -45.542 -4.888 59.462 1.00 89.12 102 LYS A O 1
ATOM 770 N N . ALA A 1 103 ? -47.366 -4.460 58.225 1.00 89.88 103 ALA A N 1
ATOM 771 C CA . ALA A 1 103 ? -46.910 -5.213 57.056 1.00 89.88 103 ALA A CA 1
ATOM 772 C C . ALA A 1 103 ? -45.614 -4.633 56.456 1.00 89.88 103 ALA A C 1
ATOM 774 O O . ALA A 1 103 ? -44.717 -5.383 56.065 1.00 89.88 103 ALA A O 1
ATOM 775 N N . GLN A 1 104 ? -45.477 -3.304 56.427 1.00 90.12 104 GLN A N 1
ATOM 776 C CA . GLN A 1 104 ? -44.268 -2.621 55.957 1.00 90.12 104 GLN A CA 1
ATOM 777 C C . GLN A 1 104 ? -43.052 -2.893 56.853 1.00 90.12 104 GLN A C 1
ATOM 779 O O . GLN A 1 104 ? -41.973 -3.179 56.327 1.00 90.12 104 GLN A O 1
ATOM 784 N N . ILE A 1 105 ? -43.220 -2.869 58.181 1.00 89.94 105 ILE A N 1
ATOM 785 C CA . ILE A 1 105 ? -42.152 -3.195 59.140 1.00 89.94 105 ILE A CA 1
ATOM 786 C C . ILE A 1 105 ? -41.682 -4.640 58.949 1.00 89.94 105 ILE A C 1
ATOM 788 O O . ILE A 1 105 ? -40.483 -4.877 58.815 1.00 89.94 105 ILE A O 1
ATOM 792 N N . LEU A 1 106 ? -42.612 -5.597 58.853 1.00 91.62 106 LEU A N 1
ATOM 793 C CA . LEU A 1 106 ? -42.279 -7.011 58.633 1.00 91.62 106 LEU A CA 1
ATOM 794 C C . LEU A 1 106 ? -41.539 -7.242 57.306 1.00 91.62 106 LEU A C 1
ATOM 796 O O . LEU A 1 106 ? -40.673 -8.108 57.216 1.00 91.62 106 LEU A O 1
ATOM 800 N N . LYS A 1 107 ? -41.838 -6.445 56.274 1.00 92.81 107 LYS A N 1
ATOM 801 C CA . LYS A 1 107 ? -41.189 -6.539 54.959 1.00 92.81 107 LYS A CA 1
ATOM 802 C C . LYS A 1 107 ? -39.828 -5.836 54.902 1.00 92.81 107 LYS A C 1
ATOM 804 O O . LYS A 1 107 ? -39.020 -6.140 54.022 1.00 92.81 107 LYS A O 1
ATOM 809 N N . LYS A 1 108 ? -39.536 -4.919 55.825 1.00 92.44 108 LYS A N 1
ATOM 810 C CA . LYS A 1 108 ? -38.323 -4.086 55.829 1.00 92.44 108 LYS A CA 1
ATOM 811 C C . LYS A 1 108 ? -37.003 -4.881 55.808 1.00 92.44 108 LYS A C 1
ATOM 813 O O . LYS A 1 108 ? -36.139 -4.504 55.014 1.00 92.44 108 LYS A O 1
ATOM 818 N N . PRO A 1 109 ? -36.819 -5.983 56.568 1.00 94.19 109 PRO A N 1
ATOM 819 C CA . PRO A 1 109 ? -35.597 -6.788 56.486 1.00 94.19 109 PRO A CA 1
ATOM 820 C C . PRO A 1 109 ? -35.381 -7.391 55.092 1.00 94.19 109 PRO A C 1
ATOM 822 O O . PRO A 1 109 ? -34.286 -7.296 54.544 1.00 94.19 109 PRO A O 1
ATOM 825 N N . SER A 1 110 ? -36.445 -7.916 54.469 1.00 94.00 110 SER A N 1
ATOM 826 C CA . SER A 1 110 ? -36.375 -8.462 53.104 1.00 94.00 110 SER A CA 1
ATOM 827 C C . SER A 1 110 ? -36.015 -7.396 52.062 1.00 94.00 110 SER A C 1
ATOM 829 O O . SER A 1 110 ? -35.255 -7.661 51.133 1.00 94.00 110 SER A O 1
ATOM 831 N N . LEU A 1 111 ? -36.499 -6.160 52.242 1.00 94.81 111 LEU A N 1
ATOM 832 C CA . LEU A 1 111 ? -36.150 -5.036 51.373 1.00 94.81 111 LEU A CA 1
ATOM 833 C C . LEU A 1 111 ? -34.678 -4.638 51.517 1.00 94.81 111 LEU A C 1
ATOM 835 O O . LEU A 1 111 ? -34.053 -4.318 50.512 1.00 94.81 111 LEU A O 1
ATOM 839 N N . ARG A 1 112 ? -34.109 -4.684 52.730 1.00 94.69 112 ARG A N 1
ATOM 840 C CA . ARG A 1 112 ? -32.673 -4.430 52.935 1.00 94.69 112 ARG A CA 1
ATOM 841 C C . ARG A 1 112 ? -31.792 -5.513 52.317 1.00 94.69 112 ARG A C 1
ATOM 843 O O . ARG A 1 112 ? -30.788 -5.175 51.704 1.00 94.69 112 ARG A O 1
ATOM 850 N N . ALA A 1 113 ? -32.187 -6.781 52.419 1.00 96.50 113 ALA A N 1
ATOM 851 C CA . ALA A 1 113 ? -31.482 -7.865 51.737 1.00 96.50 113 ALA A CA 1
ATOM 852 C C . ALA A 1 113 ? -31.510 -7.678 50.209 1.00 96.50 113 ALA A C 1
ATOM 854 O O . ALA A 1 113 ? -30.477 -7.775 49.553 1.00 96.50 113 ALA A O 1
ATOM 855 N N . SER A 1 114 ? -32.673 -7.320 49.650 1.00 95.38 114 SER A N 1
ATOM 856 C CA . SER A 1 114 ? -32.808 -7.020 48.219 1.00 95.38 114 SER A CA 1
ATOM 857 C C . SER A 1 114 ? -31.977 -5.808 47.784 1.00 95.38 114 SER A C 1
ATOM 859 O O . SER A 1 114 ? -31.422 -5.826 46.690 1.00 95.38 114 SER A O 1
ATOM 861 N N . LEU A 1 115 ? -31.866 -4.773 48.622 1.00 96.50 115 LEU A N 1
ATOM 862 C CA . LEU A 1 115 ? -31.002 -3.618 48.369 1.00 96.50 115 LEU A CA 1
ATOM 863 C C . LEU A 1 115 ? -29.539 -4.070 48.232 1.00 96.50 115 LEU A C 1
ATOM 865 O O . LEU A 1 115 ? -28.927 -3.805 47.201 1.00 96.50 115 LEU A O 1
ATOM 869 N N . ALA A 1 116 ? -29.023 -4.809 49.219 1.00 97.12 116 ALA A N 1
ATOM 870 C CA . ALA A 1 116 ? -27.640 -5.288 49.214 1.00 97.12 116 ALA A CA 1
ATOM 871 C C . ALA A 1 116 ? -27.329 -6.142 47.971 1.00 97.12 116 ALA A C 1
ATOM 873 O O . ALA A 1 116 ? -26.294 -5.961 47.338 1.00 97.12 116 ALA A O 1
ATOM 874 N N . GLN A 1 117 ? -28.262 -7.010 47.564 1.00 97.25 117 GLN A N 1
ATOM 875 C CA . GLN A 1 117 ? -28.129 -7.806 46.339 1.00 97.25 117 GLN A CA 1
ATOM 876 C C . GLN A 1 117 ? -28.070 -6.945 45.070 1.00 97.25 117 GLN A C 1
ATOM 878 O O . GLN A 1 117 ? -27.279 -7.225 44.174 1.00 97.25 117 GLN A O 1
ATOM 883 N N . LEU A 1 118 ? -28.900 -5.901 44.969 1.00 96.50 118 LEU A N 1
ATOM 884 C CA . LEU A 1 118 ? -28.885 -4.999 43.812 1.00 96.50 118 LEU A CA 1
ATOM 885 C C . LEU A 1 118 ? -27.576 -4.201 43.736 1.00 96.50 118 LEU A C 1
ATOM 887 O O . LEU A 1 118 ? -27.045 -4.009 42.644 1.00 96.50 118 LEU A O 1
ATOM 891 N N . GLU A 1 119 ? -27.042 -3.755 44.873 1.00 95.56 119 GLU A N 1
ATOM 892 C CA . GLU A 1 119 ? -25.746 -3.066 44.935 1.00 95.56 119 GLU A CA 1
ATOM 893 C C . GLU A 1 119 ? -24.587 -3.987 44.545 1.00 95.56 119 GLU A C 1
ATOM 895 O O . GLU A 1 119 ? -23.730 -3.592 43.752 1.00 95.56 119 GLU A O 1
ATOM 900 N N . GLU A 1 120 ? -24.593 -5.230 45.031 1.00 96.88 120 GLU A N 1
ATOM 901 C CA . GLU A 1 120 ? -23.604 -6.239 44.657 1.00 96.88 120 GLU A CA 1
ATOM 902 C C . GLU A 1 120 ? -23.642 -6.531 43.152 1.00 96.88 120 GLU A C 1
ATOM 904 O O . GLU A 1 120 ? -22.597 -6.540 42.499 1.00 96.88 120 GLU A O 1
ATOM 909 N N . GLN A 1 121 ? -24.837 -6.687 42.571 1.00 95.88 121 GLN A N 1
ATOM 910 C CA . GLN A 1 121 ? -24.982 -6.865 41.127 1.00 95.88 121 GLN A CA 1
ATOM 911 C C . GLN A 1 121 ? -24.365 -5.692 40.362 1.00 95.88 121 GLN A C 1
ATOM 913 O O . GLN A 1 121 ? -23.568 -5.917 39.454 1.00 95.88 121 GLN A O 1
ATOM 918 N N . ILE A 1 122 ? -24.658 -4.441 40.739 1.00 94.25 122 ILE A N 1
ATOM 919 C CA . ILE A 1 122 ? -24.052 -3.269 40.084 1.00 94.25 122 ILE A CA 1
ATOM 920 C C . ILE A 1 122 ? -22.522 -3.317 40.172 1.00 94.25 122 ILE A C 1
ATOM 922 O O . ILE A 1 122 ? -21.851 -3.048 39.173 1.00 94.25 122 ILE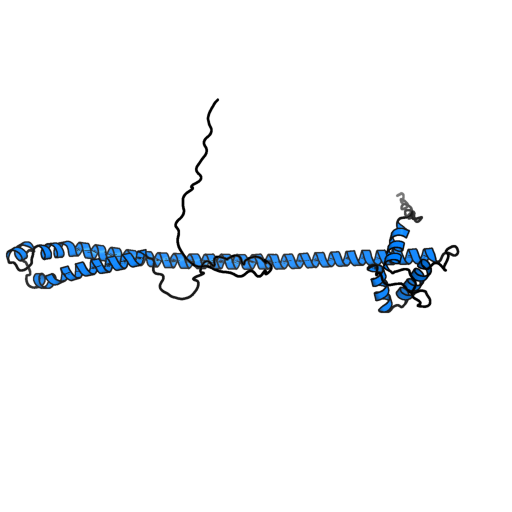 A O 1
ATOM 926 N N . ALA A 1 123 ? -21.965 -3.664 41.334 1.00 94.31 123 ALA A N 1
ATOM 927 C CA . ALA A 1 123 ? -20.519 -3.769 41.510 1.00 94.31 123 ALA A CA 1
ATOM 928 C C . ALA A 1 123 ? -19.907 -4.834 40.583 1.00 94.31 123 ALA A C 1
ATOM 930 O O . ALA A 1 123 ? -18.907 -4.568 39.913 1.00 94.31 123 ALA A O 1
ATOM 931 N N . GLN A 1 124 ? -20.541 -6.005 40.480 1.00 95.25 124 GLN A N 1
ATOM 932 C CA . GLN A 1 124 ? -20.104 -7.084 39.591 1.00 95.25 124 GLN A CA 1
ATOM 933 C C . GLN A 1 124 ? -20.189 -6.683 38.111 1.00 95.25 124 GLN A C 1
ATOM 935 O O . GLN A 1 124 ? -19.226 -6.885 37.372 1.00 95.25 124 GLN A O 1
ATOM 940 N N . TYR A 1 125 ? -21.286 -6.051 37.678 1.00 93.69 125 TYR A N 1
ATOM 941 C CA . TYR A 1 125 ? -21.432 -5.594 36.291 1.00 93.69 125 TYR A CA 1
ATOM 942 C C . TYR A 1 125 ? -20.398 -4.536 35.913 1.00 93.69 125 TYR A C 1
ATOM 944 O O . TYR A 1 125 ? -19.835 -4.600 34.823 1.00 93.69 125 TYR A O 1
ATOM 952 N N . LYS A 1 126 ? -20.107 -3.587 36.810 1.00 92.12 126 LYS A N 1
ATOM 953 C CA . LYS A 1 126 ? -19.057 -2.585 36.575 1.00 92.12 126 LYS A CA 1
ATOM 954 C C . LYS A 1 126 ? -17.680 -3.227 36.459 1.00 92.12 126 LYS A C 1
ATOM 956 O O . LYS A 1 126 ? -16.914 -2.853 35.577 1.00 92.12 126 LYS A O 1
ATOM 961 N N . LYS A 1 127 ? -17.378 -4.206 37.315 1.00 94.31 127 LYS A N 1
ATOM 962 C CA . LYS A 1 127 ? -16.118 -4.952 37.247 1.00 94.31 127 LYS A CA 1
ATOM 963 C C . LYS A 1 127 ? -15.990 -5.703 35.919 1.00 94.31 127 LYS A C 1
ATOM 965 O O . LYS A 1 127 ? -14.964 -5.594 35.258 1.00 94.31 127 LYS A O 1
ATOM 970 N N . PHE A 1 128 ? -17.043 -6.405 35.501 1.00 93.62 128 PHE A N 1
ATOM 971 C CA . PHE A 1 128 ? -17.061 -7.122 34.227 1.00 93.62 128 PHE A CA 1
ATOM 972 C C . PHE A 1 128 ? -16.882 -6.182 33.028 1.00 93.62 128 PHE A C 1
ATOM 974 O O . PHE A 1 128 ? -16.084 -6.469 32.142 1.00 93.62 128 PHE A O 1
ATOM 981 N N . ASP A 1 129 ? -17.577 -5.042 33.011 1.00 90.25 129 ASP A N 1
ATOM 982 C CA . ASP A 1 129 ? -17.445 -4.040 31.947 1.00 90.25 129 ASP A CA 1
ATOM 983 C C . ASP A 1 129 ? -16.011 -3.491 31.855 1.00 90.25 129 ASP A C 1
ATOM 985 O O . ASP A 1 129 ? -15.460 -3.361 30.763 1.00 90.25 129 ASP A O 1
ATOM 989 N N . GLN A 1 130 ? -15.367 -3.236 32.998 1.00 91.56 130 GLN A N 1
ATOM 990 C CA . GLN A 1 130 ? -13.966 -2.814 33.042 1.00 91.56 130 GLN A CA 1
ATOM 991 C C . GLN A 1 130 ? -13.013 -3.898 32.528 1.00 91.56 130 GLN A C 1
ATOM 993 O O . GLN A 1 130 ? -12.146 -3.603 31.708 1.00 91.56 130 GLN A O 1
ATOM 998 N N . GLU A 1 131 ? -13.176 -5.148 32.970 1.00 95.06 131 GLU A N 1
ATOM 999 C CA . GLU A 1 131 ? -12.360 -6.272 32.498 1.00 95.06 131 GLU A CA 1
ATOM 1000 C C . GLU A 1 131 ? -12.527 -6.498 30.992 1.00 95.06 131 GLU A C 1
ATOM 1002 O O . GLU A 1 131 ? -11.543 -6.712 30.285 1.00 95.06 131 GLU A O 1
ATOM 1007 N N . TYR A 1 132 ? -13.759 -6.410 30.490 1.00 94.00 132 TYR A N 1
ATOM 1008 C CA . TYR A 1 132 ? -14.053 -6.547 29.069 1.00 94.00 132 TYR A CA 1
ATOM 1009 C C . TYR A 1 132 ? -13.403 -5.430 28.250 1.00 94.00 132 TYR A C 1
ATOM 1011 O O . TYR A 1 132 ? -12.720 -5.714 27.269 1.00 94.00 132 TYR A O 1
ATOM 1019 N N . LYS A 1 133 ? -13.537 -4.169 28.680 1.00 92.12 133 LYS A N 1
ATOM 1020 C CA . LYS A 1 133 ? -12.888 -3.024 28.022 1.00 92.12 133 LYS A CA 1
ATOM 1021 C C . LYS A 1 133 ? -11.368 -3.158 28.008 1.00 92.12 133 LYS A C 1
ATOM 1023 O O . LYS A 1 133 ? -10.753 -2.918 26.973 1.00 92.12 133 LYS A O 1
ATOM 1028 N N . ALA A 1 134 ? -10.770 -3.588 29.118 1.00 95.31 134 ALA A N 1
ATOM 1029 C CA . ALA A 1 134 ? -9.330 -3.809 29.204 1.00 95.31 134 ALA A CA 1
ATOM 1030 C C . ALA A 1 134 ? -8.861 -4.919 28.248 1.00 95.31 134 ALA A C 1
ATOM 1032 O O . ALA A 1 134 ? -7.868 -4.738 27.544 1.00 95.31 134 ALA A O 1
ATOM 1033 N N . ARG A 1 135 ? -9.589 -6.043 28.171 1.00 96.38 135 ARG A N 1
ATOM 1034 C CA . ARG A 1 135 ? -9.285 -7.131 27.224 1.00 96.38 135 ARG A CA 1
ATOM 1035 C C . ARG A 1 135 ? -9.443 -6.686 25.777 1.00 96.38 135 ARG A C 1
ATOM 1037 O O . ARG A 1 135 ? -8.523 -6.883 24.996 1.00 96.38 135 ARG A O 1
ATOM 1044 N N . ALA A 1 136 ? -10.547 -6.020 25.444 1.00 95.12 136 ALA A N 1
ATOM 1045 C CA . ALA A 1 136 ? -10.789 -5.505 24.100 1.00 95.12 136 ALA A CA 1
ATOM 1046 C C . ALA A 1 136 ? -9.698 -4.511 23.664 1.00 95.12 136 ALA A C 1
ATOM 1048 O O . ALA A 1 136 ? -9.235 -4.552 22.526 1.00 95.12 136 ALA A O 1
ATOM 1049 N N . GLN A 1 137 ? -9.236 -3.646 24.571 1.00 96.06 137 GLN A N 1
ATOM 1050 C CA . GLN A 1 137 ? -8.132 -2.727 24.294 1.00 96.06 137 GLN A CA 1
ATOM 1051 C C . GLN A 1 137 ? -6.796 -3.461 24.105 1.00 96.06 137 GLN A C 1
ATOM 1053 O O . GLN A 1 137 ? -6.030 -3.108 23.208 1.00 96.06 137 GLN A O 1
ATOM 1058 N N . ALA A 1 138 ? -6.516 -4.482 24.919 1.00 96.75 138 ALA A N 1
ATOM 1059 C CA . ALA A 1 138 ? -5.310 -5.295 24.787 1.00 96.75 138 ALA A CA 1
ATOM 1060 C C . ALA A 1 138 ? -5.294 -6.091 23.471 1.00 96.75 138 ALA A C 1
ATOM 1062 O O . ALA A 1 138 ? -4.281 -6.093 22.776 1.00 96.75 138 ALA A O 1
ATOM 1063 N N . GLU A 1 139 ? -6.417 -6.708 23.096 1.00 96.81 139 GLU A N 1
ATOM 1064 C CA . GLU A 1 139 ? -6.582 -7.416 21.822 1.00 96.81 139 GLU A CA 1
ATOM 1065 C C . GLU A 1 139 ? -6.416 -6.468 20.636 1.00 96.81 139 GLU A C 1
ATOM 1067 O O . GLU A 1 139 ? -5.648 -6.760 19.721 1.00 96.81 139 GLU A O 1
ATOM 1072 N N . LYS A 1 140 ? -7.056 -5.293 20.684 1.00 96.81 140 LYS A N 1
ATOM 1073 C CA . LYS A 1 140 ? -6.896 -4.267 19.650 1.00 96.81 140 LYS A CA 1
ATOM 1074 C C . LYS A 1 140 ? -5.428 -3.866 19.484 1.00 96.81 140 LYS A C 1
ATOM 1076 O O . LYS A 1 140 ? -4.922 -3.871 18.368 1.00 96.81 140 LYS A O 1
ATOM 1081 N N . SER A 1 141 ? -4.731 -3.586 20.585 1.00 96.50 141 SER A N 1
ATOM 1082 C CA . SER A 1 141 ? -3.311 -3.222 20.545 1.00 96.50 141 SER A CA 1
ATOM 1083 C C . SER A 1 141 ? -2.426 -4.356 20.012 1.00 96.50 141 SER A C 1
ATOM 1085 O O . SER A 1 141 ? -1.487 -4.094 19.260 1.00 96.50 141 SER A O 1
ATOM 1087 N N . ALA A 1 142 ? -2.724 -5.611 20.362 1.00 97.19 142 ALA A N 1
ATOM 1088 C CA . ALA A 1 142 ? -1.992 -6.771 19.861 1.00 97.19 142 ALA A CA 1
ATOM 1089 C C . ALA A 1 142 ? -2.162 -6.939 18.344 1.00 97.19 142 ALA A C 1
ATOM 1091 O O . ALA A 1 142 ? -1.168 -7.110 17.638 1.00 97.19 142 ALA A O 1
ATOM 1092 N N . VAL A 1 143 ? -3.395 -6.817 17.842 1.00 97.19 143 VAL A N 1
ATOM 1093 C CA . VAL A 1 143 ? -3.698 -6.905 16.406 1.00 97.19 143 VAL A CA 1
ATOM 1094 C C . VAL A 1 143 ? -3.061 -5.751 15.635 1.00 97.19 143 VAL A C 1
ATOM 1096 O O . VAL A 1 143 ? -2.455 -5.979 14.593 1.00 97.19 143 VAL A O 1
ATOM 1099 N N . GLU A 1 144 ? -3.139 -4.519 16.145 1.00 96.62 144 GLU A N 1
ATOM 1100 C CA . GLU A 1 144 ? -2.497 -3.355 15.517 1.00 96.62 144 GLU A CA 1
ATOM 1101 C C . GLU A 1 144 ? -0.977 -3.533 15.421 1.00 96.62 144 GLU A C 1
ATOM 1103 O O . GLU A 1 144 ? -0.379 -3.255 14.378 1.00 96.62 144 GLU A O 1
ATOM 1108 N N . LYS A 1 145 ? -0.348 -4.046 16.484 1.00 97.00 145 LYS A N 1
ATOM 1109 C CA . LYS A 1 145 ? 1.086 -4.338 16.496 1.00 97.00 145 LYS A CA 1
ATOM 1110 C C . LYS A 1 145 ? 1.447 -5.427 15.486 1.00 97.00 145 LYS A C 1
ATOM 1112 O O . LYS A 1 145 ? 2.362 -5.229 14.691 1.00 97.00 145 LYS A O 1
ATOM 1117 N N . GLU A 1 146 ? 0.720 -6.541 15.479 1.00 96.56 146 GLU A N 1
ATOM 1118 C CA . GLU A 1 146 ? 0.951 -7.645 14.544 1.00 96.56 146 GLU A CA 1
ATOM 1119 C C . GLU A 1 146 ? 0.780 -7.196 13.087 1.00 96.56 146 GLU A C 1
ATOM 1121 O O . GLU A 1 146 ? 1.613 -7.514 12.238 1.00 96.56 146 GLU A O 1
ATOM 1126 N N . LEU A 1 147 ? -0.262 -6.413 12.797 1.00 96.62 147 LEU A N 1
ATOM 1127 C CA . LEU A 1 147 ? -0.513 -5.883 11.461 1.00 96.62 147 LEU A CA 1
ATOM 1128 C C . LEU A 1 147 ? 0.600 -4.932 11.014 1.00 96.62 147 LEU A C 1
ATOM 1130 O O . LEU A 1 147 ? 1.067 -5.022 9.880 1.00 96.62 147 LEU A O 1
ATOM 1134 N N . THR A 1 148 ? 1.059 -4.050 11.904 1.00 96.25 148 THR A N 1
ATOM 1135 C CA . THR A 1 148 ? 2.151 -3.110 11.612 1.00 96.25 148 THR A CA 1
ATOM 1136 C C . THR A 1 148 ? 3.465 -3.850 11.359 1.00 96.25 148 THR A C 1
ATOM 1138 O O . THR A 1 148 ? 4.185 -3.538 10.414 1.00 96.25 148 THR A O 1
ATOM 1141 N N . GLU A 1 149 ? 3.778 -4.869 12.161 1.00 96.25 149 GLU A N 1
ATOM 1142 C CA . GLU A 1 149 ? 4.989 -5.673 11.981 1.00 96.25 149 GLU A CA 1
ATOM 1143 C C . GLU A 1 149 ? 4.955 -6.500 10.691 1.00 96.25 149 GLU A C 1
ATOM 1145 O O . GLU A 1 149 ? 5.962 -6.561 9.982 1.00 96.25 149 GLU A O 1
ATOM 1150 N N . LYS A 1 150 ? 3.816 -7.126 10.367 1.00 96.44 150 LYS A N 1
ATOM 1151 C CA . LYS A 1 150 ? 3.653 -7.900 9.127 1.00 96.44 150 LYS A CA 1
ATOM 1152 C C . LYS A 1 150 ? 3.729 -7.009 7.897 1.00 96.44 150 LYS A C 1
ATOM 1154 O O . LYS A 1 150 ? 4.571 -7.247 7.038 1.00 96.44 150 LYS A O 1
ATOM 1159 N N . SER A 1 151 ? 2.928 -5.946 7.855 1.00 94.69 151 SER A N 1
ATOM 1160 C CA . SER A 1 151 ? 2.931 -5.005 6.728 1.00 94.69 151 SER A CA 1
ATOM 1161 C C . SER A 1 151 ? 4.292 -4.329 6.542 1.00 94.69 151 SER A C 1
ATOM 1163 O O . SER A 1 151 ? 4.741 -4.156 5.412 1.00 94.69 151 SER A O 1
ATOM 1165 N N . GLY A 1 152 ? 4.998 -4.012 7.633 1.00 96.19 152 GLY A N 1
ATOM 1166 C CA . GLY A 1 152 ? 6.359 -3.483 7.573 1.00 96.19 152 GLY A CA 1
ATOM 1167 C C . GLY A 1 152 ? 7.350 -4.456 6.926 1.00 96.19 152 GLY A C 1
ATOM 1168 O O . GLY A 1 152 ? 8.141 -4.046 6.078 1.00 96.19 152 GLY A O 1
ATOM 1169 N N . LYS A 1 153 ? 7.293 -5.746 7.282 1.00 96.75 153 LYS A N 1
ATOM 1170 C CA . LYS A 1 153 ? 8.132 -6.790 6.668 1.00 96.75 153 LYS A CA 1
ATOM 1171 C C . LYS A 1 153 ? 7.784 -7.009 5.197 1.00 96.75 153 LYS A C 1
ATOM 1173 O O . LYS A 1 153 ? 8.680 -6.973 4.361 1.00 96.75 153 LYS A O 1
ATOM 1178 N N . GLU A 1 154 ? 6.500 -7.157 4.884 1.00 96.44 154 GLU A N 1
ATOM 1179 C CA . GLU A 1 154 ? 6.013 -7.357 3.514 1.00 96.44 154 GLU A CA 1
ATOM 1180 C C . GLU A 1 154 ? 6.399 -6.191 2.595 1.00 96.44 154 GLU A C 1
ATOM 1182 O O . GLU A 1 154 ? 6.818 -6.413 1.462 1.00 96.44 154 GLU A O 1
ATOM 1187 N N . LEU A 1 155 ? 6.344 -4.946 3.086 1.00 97.44 155 LEU A N 1
ATOM 1188 C CA . LEU A 1 155 ? 6.793 -3.775 2.331 1.00 97.44 155 LEU A CA 1
ATOM 1189 C C . LEU A 1 155 ? 8.291 -3.858 2.026 1.00 97.44 155 LEU A C 1
ATOM 1191 O O . LEU A 1 155 ? 8.698 -3.656 0.881 1.00 97.44 155 LEU A O 1
ATOM 1195 N N . VAL A 1 156 ? 9.121 -4.164 3.027 1.00 97.44 156 VAL A N 1
ATOM 1196 C CA . VAL A 1 156 ? 10.576 -4.284 2.840 1.00 97.44 156 VAL A CA 1
ATOM 1197 C C . VAL A 1 156 ? 10.909 -5.377 1.823 1.00 97.44 156 VAL A C 1
ATOM 1199 O O . VAL A 1 156 ? 11.731 -5.144 0.934 1.00 97.44 156 VAL A O 1
ATOM 1202 N N . GLU A 1 157 ? 10.252 -6.533 1.910 1.00 97.19 157 GLU A N 1
ATOM 1203 C CA . GLU A 1 157 ? 10.431 -7.642 0.970 1.00 97.19 157 GLU A CA 1
ATOM 1204 C C . GLU A 1 157 ? 9.967 -7.277 -0.445 1.00 97.19 157 GLU A C 1
ATOM 1206 O O . GLU A 1 157 ? 10.710 -7.490 -1.404 1.00 97.19 157 GLU A O 1
ATOM 1211 N N . ALA A 1 158 ? 8.798 -6.646 -0.588 1.00 97.75 158 ALA A N 1
ATOM 1212 C CA . ALA A 1 158 ? 8.280 -6.201 -1.879 1.00 97.75 158 ALA A CA 1
ATOM 1213 C C . ALA A 1 158 ? 9.198 -5.159 -2.538 1.00 97.75 158 ALA A C 1
ATOM 1215 O O . ALA A 1 158 ? 9.478 -5.240 -3.734 1.00 97.75 158 ALA A O 1
ATOM 1216 N N . VAL A 1 159 ? 9.727 -4.207 -1.763 1.00 98.00 159 VAL A N 1
ATOM 1217 C CA . VAL A 1 159 ? 10.687 -3.213 -2.266 1.00 98.00 159 VAL A CA 1
ATOM 1218 C C . VAL A 1 159 ? 12.006 -3.872 -2.669 1.00 98.00 159 VAL A C 1
ATOM 1220 O O . VAL A 1 159 ? 12.592 -3.486 -3.682 1.00 98.00 159 VAL A O 1
ATOM 1223 N N . ALA A 1 160 ? 12.489 -4.854 -1.906 1.00 97.94 160 ALA A N 1
ATOM 1224 C CA . ALA A 1 160 ? 13.700 -5.590 -2.255 1.00 97.94 160 ALA A CA 1
ATOM 1225 C C . ALA A 1 160 ? 13.517 -6.396 -3.553 1.00 97.94 160 ALA A C 1
ATOM 1227 O O . ALA A 1 160 ? 14.371 -6.317 -4.438 1.00 97.94 160 ALA A O 1
ATOM 1228 N N . ALA A 1 161 ? 12.389 -7.096 -3.697 1.00 97.69 161 ALA A N 1
ATOM 1229 C CA . ALA A 1 161 ? 12.046 -7.851 -4.898 1.00 97.69 161 ALA A CA 1
ATOM 1230 C C . ALA A 1 161 ? 11.922 -6.939 -6.128 1.00 97.69 161 ALA A C 1
ATOM 1232 O O . ALA A 1 161 ? 12.573 -7.192 -7.139 1.00 97.69 161 ALA A O 1
ATOM 1233 N N . ALA A 1 162 ? 11.192 -5.824 -6.016 1.00 97.69 162 ALA A N 1
ATOM 1234 C CA . ALA A 1 162 ? 11.031 -4.864 -7.108 1.00 97.69 162 ALA A CA 1
ATOM 1235 C C . ALA A 1 162 ? 12.369 -4.247 -7.550 1.00 97.69 162 ALA A C 1
ATOM 1237 O O . ALA A 1 162 ? 12.613 -4.065 -8.741 1.00 97.69 162 ALA A O 1
ATOM 1238 N N . LYS A 1 163 ? 13.276 -3.952 -6.606 1.00 97.94 163 LYS A N 1
ATOM 1239 C CA . LYS A 1 163 ? 14.628 -3.469 -6.936 1.00 97.94 163 LYS A CA 1
ATOM 1240 C C . LYS A 1 163 ? 15.457 -4.526 -7.661 1.00 97.94 163 LYS A C 1
ATOM 1242 O O . LYS A 1 163 ? 16.168 -4.185 -8.604 1.00 97.94 163 LYS A O 1
ATOM 1247 N N . ALA A 1 164 ? 15.386 -5.782 -7.222 1.00 97.62 164 ALA A N 1
ATOM 1248 C CA . ALA A 1 164 ? 16.103 -6.880 -7.861 1.00 97.62 164 ALA A CA 1
ATOM 1249 C C . ALA A 1 164 ? 15.588 -7.128 -9.288 1.00 97.62 164 ALA A C 1
ATOM 1251 O O . ALA A 1 164 ? 16.389 -7.247 -10.215 1.00 97.62 164 ALA A O 1
ATOM 1252 N N . GLU A 1 165 ? 14.268 -7.129 -9.477 1.00 97.19 165 GLU A N 1
ATOM 1253 C CA . GLU A 1 165 ? 13.632 -7.267 -10.788 1.00 97.19 165 GLU A CA 1
ATOM 1254 C C . GLU A 1 165 ? 13.999 -6.106 -11.719 1.00 97.19 165 GLU A C 1
ATOM 1256 O O . GLU A 1 165 ? 14.439 -6.340 -12.843 1.00 97.19 165 GLU A O 1
ATOM 1261 N N . ALA A 1 166 ? 13.929 -4.860 -11.239 1.00 97.12 166 ALA A N 1
ATOM 1262 C CA . ALA A 1 166 ? 14.319 -3.691 -12.024 1.00 97.12 166 ALA A CA 1
ATOM 1263 C C . ALA A 1 166 ? 15.802 -3.729 -12.438 1.00 97.12 166 ALA A C 1
ATOM 1265 O O . ALA A 1 166 ? 16.138 -3.389 -13.571 1.00 97.12 166 ALA A O 1
ATOM 1266 N N . ALA A 1 167 ? 16.699 -4.175 -11.551 1.00 97.31 167 ALA A N 1
ATOM 1267 C CA . ALA A 1 167 ? 18.120 -4.317 -11.870 1.00 97.31 167 ALA A CA 1
ATOM 1268 C C . ALA A 1 167 ? 18.379 -5.422 -12.912 1.00 97.31 167 ALA A C 1
ATOM 1270 O O . ALA A 1 167 ? 19.213 -5.252 -13.810 1.00 97.31 167 ALA A O 1
ATOM 1271 N N . ALA A 1 168 ? 17.656 -6.541 -12.817 1.00 96.81 168 ALA A N 1
ATOM 1272 C CA . ALA A 1 168 ? 17.727 -7.621 -13.795 1.00 96.81 168 ALA A CA 1
ATOM 1273 C C . ALA A 1 168 ? 17.193 -7.171 -15.164 1.00 96.81 168 ALA A C 1
ATOM 1275 O O . ALA A 1 168 ? 17.879 -7.348 -16.171 1.00 96.81 168 ALA A O 1
ATOM 1276 N N . ALA A 1 169 ? 16.032 -6.510 -15.191 1.00 97.00 169 ALA A N 1
ATOM 1277 C CA . ALA A 1 169 ? 15.433 -5.958 -16.403 1.00 97.00 169 ALA A CA 1
ATOM 1278 C C . ALA A 1 169 ? 16.354 -4.926 -17.073 1.00 97.00 169 ALA A C 1
ATOM 1280 O O . ALA A 1 169 ? 16.619 -5.038 -18.266 1.00 97.00 169 ALA A O 1
ATOM 1281 N N . ALA A 1 170 ? 16.938 -3.996 -16.309 1.00 96.88 170 ALA A N 1
ATOM 1282 C CA . ALA A 1 170 ? 17.889 -3.015 -16.837 1.00 96.88 170 ALA A CA 1
ATOM 1283 C C . ALA A 1 170 ? 19.150 -3.674 -17.426 1.00 96.88 170 ALA A C 1
ATOM 1285 O O . ALA A 1 170 ? 19.690 -3.224 -18.438 1.00 96.88 170 ALA A O 1
ATOM 1286 N N . THR A 1 171 ? 19.624 -4.765 -16.815 1.00 96.69 171 THR A N 1
ATOM 1287 C CA . THR A 1 171 ? 20.768 -5.528 -17.337 1.00 96.69 171 THR A CA 1
ATOM 1288 C C . THR A 1 171 ? 20.415 -6.227 -18.647 1.00 96.69 171 THR A C 1
ATOM 1290 O O . THR A 1 171 ? 21.197 -6.177 -19.598 1.00 96.69 171 THR A O 1
ATOM 1293 N N . GLN A 1 172 ? 19.236 -6.847 -18.717 1.00 96.50 172 GLN A N 1
ATOM 1294 C CA . GLN A 1 172 ? 18.747 -7.509 -19.922 1.00 96.50 172 GLN A CA 1
ATOM 1295 C C . GLN A 1 172 ? 18.511 -6.507 -21.057 1.00 96.50 172 GLN A C 1
ATOM 1297 O O . GLN A 1 172 ? 18.966 -6.739 -22.176 1.00 96.50 172 GLN A O 1
ATOM 1302 N N . GLU A 1 173 ? 17.869 -5.376 -20.770 1.00 96.69 173 GLU A N 1
ATOM 1303 C CA . GLU A 1 173 ? 17.650 -4.293 -21.729 1.00 96.69 173 GLU A CA 1
ATOM 1304 C C . GLU A 1 173 ? 18.987 -3.763 -22.259 1.00 96.69 173 GLU A C 1
ATOM 1306 O O . GLU A 1 173 ? 19.186 -3.674 -23.468 1.00 96.69 173 GLU A O 1
ATOM 1311 N N . LYS A 1 174 ? 19.968 -3.520 -21.378 1.00 97.12 174 LYS A N 1
ATOM 1312 C CA . LYS A 1 174 ? 21.322 -3.130 -21.791 1.00 97.12 174 LYS A CA 1
ATOM 1313 C C . LYS A 1 174 ? 21.942 -4.151 -22.748 1.00 97.12 174 LYS A C 1
ATOM 1315 O O . LYS A 1 174 ? 22.522 -3.758 -23.758 1.00 97.12 174 LYS A O 1
ATOM 1320 N N . GLN A 1 175 ? 21.845 -5.446 -22.450 1.00 97.50 175 GLN A N 1
ATOM 1321 C CA . GLN A 1 175 ? 22.380 -6.498 -23.321 1.00 97.50 175 GLN A CA 1
ATOM 1322 C C . GLN A 1 175 ? 21.669 -6.536 -24.680 1.00 97.50 175 GLN A C 1
ATOM 1324 O O . GLN A 1 175 ? 22.334 -6.655 -25.707 1.00 97.50 175 GLN A O 1
ATOM 1329 N N . GLN A 1 176 ? 20.343 -6.387 -24.703 1.00 96.56 176 GLN A N 1
ATOM 1330 C CA . GLN A 1 176 ? 19.554 -6.328 -25.938 1.00 96.56 176 GLN A CA 1
ATOM 1331 C C . GLN A 1 176 ? 19.901 -5.097 -26.780 1.00 96.56 176 GLN A C 1
ATOM 1333 O O . GLN A 1 176 ? 20.060 -5.214 -27.994 1.00 96.56 176 GLN A O 1
ATOM 1338 N N . ASN A 1 177 ? 20.089 -3.945 -26.141 1.00 97.00 177 ASN A N 1
ATOM 1339 C CA . ASN A 1 177 ? 20.477 -2.701 -26.797 1.00 97.00 177 ASN A CA 1
ATOM 1340 C C . ASN A 1 177 ? 21.882 -2.806 -27.403 1.00 97.00 177 ASN A C 1
ATOM 1342 O O . ASN A 1 177 ? 22.080 -2.456 -28.565 1.00 97.00 177 ASN A O 1
ATOM 1346 N N . LEU A 1 178 ? 22.846 -3.358 -26.656 1.00 97.00 178 LEU A N 1
ATOM 1347 C CA . LEU A 1 178 ? 24.196 -3.620 -27.166 1.00 97.00 178 LEU A CA 1
ATOM 1348 C C . LEU A 1 178 ? 24.188 -4.627 -28.319 1.00 97.00 178 LEU A C 1
ATOM 1350 O O . LEU A 1 178 ? 24.910 -4.442 -29.298 1.00 97.00 178 LEU A O 1
ATOM 1354 N N . LEU A 1 179 ? 23.360 -5.671 -28.228 1.00 96.12 179 LEU A N 1
ATOM 1355 C CA . LEU A 1 179 ? 23.179 -6.621 -29.317 1.00 96.12 179 LEU A CA 1
ATOM 1356 C C . LEU A 1 179 ? 22.609 -5.918 -30.550 1.00 96.12 179 LEU A C 1
ATOM 1358 O O . LEU A 1 179 ? 23.148 -6.080 -31.632 1.00 96.12 179 LEU A O 1
ATOM 1362 N N . LEU A 1 180 ? 21.561 -5.108 -30.414 1.00 96.56 180 LEU A N 1
ATOM 1363 C CA . LEU A 1 180 ? 20.977 -4.382 -31.542 1.00 96.56 180 LEU A CA 1
ATOM 1364 C C . LEU A 1 180 ? 21.990 -3.446 -32.216 1.00 96.56 180 LEU A C 1
ATOM 1366 O O . LEU A 1 180 ? 22.091 -3.444 -33.442 1.00 96.56 180 LEU A O 1
ATOM 1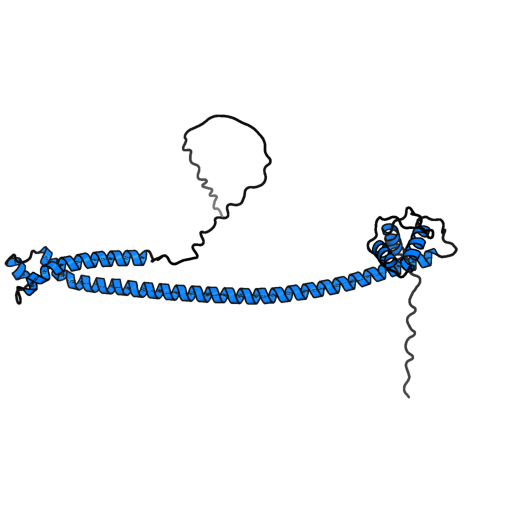370 N N . LEU A 1 181 ? 22.780 -2.710 -31.432 1.00 96.62 181 LEU A N 1
ATOM 1371 C CA . LEU A 1 181 ? 23.850 -1.871 -31.970 1.00 96.62 181 LEU A CA 1
ATOM 1372 C C . LEU A 1 181 ? 24.914 -2.703 -32.695 1.00 96.62 181 LEU A C 1
ATOM 1374 O O . LEU A 1 181 ? 25.361 -2.309 -33.768 1.00 96.62 181 LEU A O 1
ATOM 1378 N N . SER A 1 182 ? 25.289 -3.880 -32.182 1.00 94.94 182 SER A N 1
ATOM 1379 C CA . SER A 1 182 ? 26.237 -4.752 -32.886 1.00 94.94 182 SER A CA 1
ATOM 1380 C C . SER A 1 182 ? 25.658 -5.322 -34.187 1.00 94.94 182 SER A C 1
ATOM 1382 O O . SER A 1 182 ? 26.377 -5.404 -35.185 1.00 94.94 182 SER A O 1
ATOM 1384 N N . LYS A 1 183 ? 24.352 -5.632 -34.229 1.00 94.75 183 LYS A N 1
ATOM 1385 C CA . LYS A 1 183 ? 23.640 -5.994 -35.469 1.00 94.75 183 LYS A CA 1
ATOM 1386 C C . LYS A 1 183 ? 23.679 -4.859 -36.491 1.00 94.75 183 LYS A C 1
ATOM 1388 O O . LYS A 1 183 ? 23.977 -5.106 -37.657 1.00 94.75 183 LYS A O 1
ATOM 1393 N N . PHE A 1 184 ? 23.423 -3.630 -36.045 1.00 96.06 184 PHE A N 1
ATOM 1394 C CA . PHE A 1 184 ? 23.521 -2.430 -36.875 1.00 96.06 184 PHE A CA 1
ATOM 1395 C C . PHE A 1 184 ? 24.936 -2.247 -37.437 1.00 96.06 184 PHE A C 1
ATOM 1397 O O . PHE A 1 184 ? 25.092 -2.121 -38.648 1.00 96.06 184 PHE A O 1
ATOM 1404 N N . LEU A 1 185 ? 25.972 -2.321 -36.594 1.00 94.94 185 LEU A N 1
ATOM 1405 C CA . LEU A 1 185 ? 27.368 -2.194 -37.032 1.00 94.94 185 LEU A CA 1
ATOM 1406 C C . LEU A 1 185 ? 27.744 -3.255 -38.069 1.00 94.94 185 LEU A C 1
ATOM 1408 O O . LEU A 1 185 ? 28.446 -2.970 -39.037 1.00 94.94 185 LEU A O 1
ATOM 1412 N N . ARG A 1 186 ? 27.257 -4.481 -37.887 1.00 92.06 186 ARG A N 1
ATOM 1413 C CA . ARG A 1 186 ? 27.465 -5.572 -38.834 1.00 92.06 186 ARG A CA 1
ATOM 1414 C C . ARG A 1 186 ? 26.740 -5.328 -40.163 1.00 92.06 186 ARG A C 1
ATOM 1416 O O . ARG A 1 186 ? 27.340 -5.554 -41.211 1.00 92.06 186 ARG A O 1
ATOM 1423 N N . LEU A 1 187 ? 25.486 -4.867 -40.137 1.00 93.75 187 LEU A N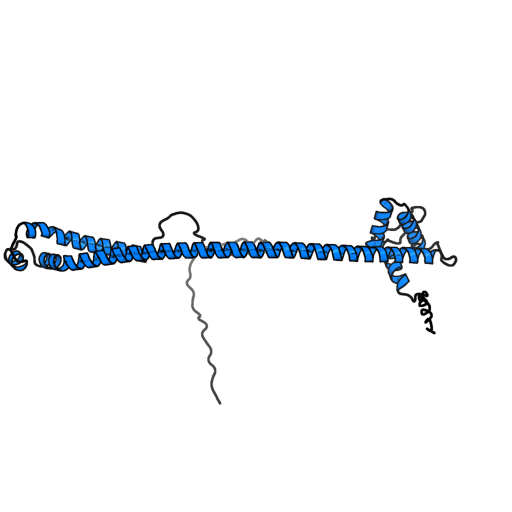 1
ATOM 1424 C CA . LEU A 1 187 ? 24.767 -4.463 -41.350 1.00 93.75 187 LEU A CA 1
ATOM 1425 C C . LEU A 1 187 ? 25.532 -3.353 -42.084 1.00 93.75 187 LEU A C 1
ATOM 1427 O O . LEU A 1 187 ? 25.758 -3.469 -43.285 1.00 93.75 187 LEU A O 1
ATOM 1431 N N . ALA A 1 188 ? 25.982 -2.323 -41.367 1.00 93.06 188 ALA A N 1
ATOM 1432 C CA . ALA A 1 188 ? 26.767 -1.237 -41.946 1.00 93.06 188 ALA A CA 1
ATOM 1433 C C . ALA A 1 188 ? 28.076 -1.736 -42.571 1.00 93.06 188 ALA A C 1
ATOM 1435 O O . ALA A 1 188 ? 28.397 -1.380 -43.700 1.00 93.06 188 ALA A O 1
ATOM 1436 N N . ALA A 1 189 ? 28.791 -2.643 -41.900 1.00 90.81 189 ALA A N 1
ATOM 1437 C CA . ALA A 1 189 ? 29.982 -3.266 -42.467 1.00 90.81 189 ALA A CA 1
ATOM 1438 C C . ALA A 1 189 ? 29.681 -4.038 -43.766 1.00 90.81 189 ALA A C 1
ATOM 1440 O O . ALA A 1 189 ? 30.428 -3.913 -44.733 1.00 90.81 189 ALA A O 1
ATOM 1441 N N . ALA A 1 190 ? 28.581 -4.797 -43.816 1.00 89.31 190 ALA A N 1
ATOM 1442 C CA . ALA A 1 190 ? 28.184 -5.536 -45.014 1.00 89.31 190 ALA A CA 1
ATOM 1443 C C . ALA A 1 190 ? 27.784 -4.613 -46.176 1.00 89.31 190 ALA A C 1
ATOM 1445 O O . ALA A 1 190 ? 28.099 -4.892 -47.329 1.00 89.31 190 ALA A O 1
ATOM 1446 N N . ARG A 1 191 ? 27.129 -3.485 -45.881 1.00 89.12 191 ARG A N 1
ATOM 1447 C CA . ARG A 1 191 ? 26.697 -2.507 -46.889 1.00 89.12 191 ARG A CA 1
ATOM 1448 C C . ARG A 1 191 ? 27.832 -1.645 -47.448 1.00 89.12 191 ARG A C 1
ATOM 1450 O O . ARG A 1 191 ? 27.603 -0.943 -48.423 1.00 89.12 191 ARG A O 1
ATOM 1457 N N . ARG A 1 192 ? 29.055 -1.750 -46.917 1.00 87.38 192 ARG A N 1
ATOM 1458 C CA . ARG A 1 192 ? 30.272 -1.137 -47.489 1.00 87.38 192 ARG A CA 1
ATOM 1459 C C . ARG A 1 192 ? 30.964 -1.979 -48.561 1.00 87.38 192 ARG A C 1
ATOM 1461 O O . ARG A 1 192 ? 32.000 -1.560 -49.077 1.00 87.38 192 ARG A O 1
ATOM 1468 N N . ALA A 1 193 ? 30.446 -3.164 -48.882 1.00 84.88 193 ALA A N 1
ATOM 1469 C CA . ALA A 1 193 ? 31.007 -3.989 -49.946 1.00 84.88 193 ALA A CA 1
ATOM 1470 C C . ALA A 1 193 ? 30.930 -3.274 -51.313 1.00 84.88 193 ALA A C 1
ATOM 1472 O O . ALA A 1 193 ? 30.020 -2.486 -51.573 1.00 84.88 193 ALA A O 1
ATOM 1473 N N . ALA A 1 194 ? 31.919 -3.521 -52.177 1.00 68.62 194 ALA A N 1
ATOM 1474 C CA . ALA A 1 194 ? 32.124 -2.772 -53.423 1.00 68.62 194 ALA A CA 1
ATOM 1475 C C . ALA A 1 194 ? 31.008 -2.963 -54.473 1.00 68.62 194 ALA A C 1
ATOM 1477 O O . ALA A 1 194 ? 30.925 -2.197 -55.429 1.00 68.62 194 ALA A O 1
ATOM 1478 N N . ASP A 1 195 ? 30.170 -3.982 -54.304 1.00 80.69 195 ASP A N 1
ATOM 1479 C CA . ASP A 1 195 ? 29.029 -4.346 -55.143 1.00 80.69 195 ASP A CA 1
ATOM 1480 C C . ASP A 1 195 ? 27.689 -3.761 -54.654 1.00 80.69 195 ASP A C 1
ATOM 1482 O O . ASP A 1 195 ? 26.664 -3.926 -55.316 1.00 80.69 195 ASP A O 1
ATOM 1486 N N . VAL A 1 196 ? 27.684 -3.044 -53.526 1.00 86.25 196 VAL A N 1
ATOM 1487 C CA . VAL A 1 196 ? 26.489 -2.407 -52.958 1.00 86.25 196 VAL A CA 1
ATOM 1488 C C . VAL A 1 196 ? 26.347 -0.971 -53.472 1.00 86.25 196 VAL A C 1
ATOM 1490 O O . VAL A 1 196 ? 27.266 -0.159 -53.359 1.00 86.25 196 VAL A O 1
ATOM 1493 N N . ASP A 1 197 ? 25.167 -0.634 -54.000 1.00 87.88 197 ASP A N 1
ATOM 1494 C CA . ASP A 1 197 ? 24.856 0.712 -54.495 1.00 87.88 197 ASP A CA 1
ATOM 1495 C C . ASP A 1 197 ? 24.752 1.737 -53.351 1.00 87.88 197 ASP A C 1
ATOM 1497 O O . ASP A 1 197 ? 23.748 1.821 -52.642 1.00 87.88 197 ASP A O 1
ATOM 1501 N N . GLN A 1 198 ? 25.792 2.556 -53.195 1.00 87.50 198 GLN A N 1
ATOM 1502 C CA . GLN A 1 198 ? 25.880 3.600 -52.167 1.00 87.50 198 GLN A CA 1
ATOM 1503 C C . GLN A 1 198 ? 24.948 4.799 -52.413 1.00 87.50 198 GLN A C 1
ATOM 1505 O O . GLN A 1 198 ? 24.840 5.678 -51.559 1.00 87.50 198 GLN A O 1
ATOM 1510 N N . THR A 1 199 ? 24.286 4.876 -53.572 1.00 87.50 199 THR A N 1
ATOM 1511 C CA . THR A 1 199 ? 23.346 5.963 -53.886 1.00 87.50 199 THR A CA 1
ATOM 1512 C C . THR A 1 199 ? 21.934 5.706 -53.362 1.00 87.50 199 THR A C 1
ATOM 1514 O O . THR A 1 199 ? 21.121 6.629 -53.335 1.00 87.50 199 THR A O 1
ATOM 1517 N N . LEU A 1 200 ? 21.648 4.482 -52.900 1.00 91.69 200 LEU A N 1
ATOM 1518 C CA . LEU A 1 200 ? 20.373 4.147 -52.272 1.00 91.69 200 LEU A CA 1
ATOM 1519 C C . LEU A 1 200 ? 20.174 4.940 -50.975 1.00 91.69 200 LEU A C 1
ATOM 1521 O O . LEU A 1 200 ? 21.059 4.972 -50.120 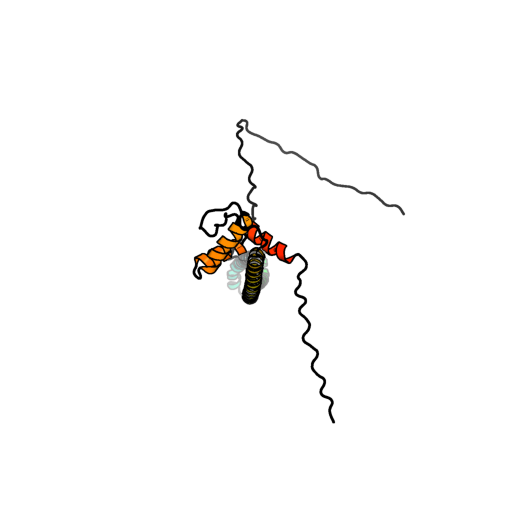1.00 91.69 200 LEU A O 1
ATOM 1525 N N . ASP A 1 201 ? 18.976 5.507 -50.813 1.00 93.56 201 ASP A N 1
ATOM 1526 C CA . ASP A 1 201 ? 18.573 6.311 -49.648 1.00 93.56 201 ASP A CA 1
ATOM 1527 C C . ASP A 1 201 ? 18.845 5.569 -48.325 1.00 93.56 201 ASP A C 1
ATOM 1529 O O . ASP A 1 201 ? 19.460 6.125 -47.419 1.00 93.56 201 ASP A O 1
ATOM 1533 N N . GLU A 1 202 ? 18.520 4.272 -48.261 1.00 91.50 202 GLU A N 1
ATOM 1534 C CA . GLU A 1 202 ? 18.782 3.418 -47.093 1.00 91.50 202 GLU A CA 1
ATOM 1535 C C . GLU A 1 202 ? 20.277 3.272 -46.766 1.00 91.50 202 GLU A C 1
ATOM 1537 O O . GLU A 1 202 ? 20.652 3.254 -45.595 1.00 91.50 202 GLU A O 1
ATOM 1542 N N . ASN A 1 203 ? 21.148 3.177 -47.779 1.00 93.44 203 ASN A N 1
ATOM 1543 C CA . ASN A 1 203 ? 22.593 3.046 -47.565 1.00 93.44 203 ASN A CA 1
ATOM 1544 C C . ASN A 1 203 ? 23.211 4.391 -47.149 1.00 93.44 203 ASN A C 1
ATOM 1546 O O . ASN A 1 203 ? 24.069 4.424 -46.268 1.00 93.44 203 ASN A O 1
ATOM 1550 N N . GLN A 1 204 ? 22.726 5.508 -47.702 1.00 94.50 204 GLN A N 1
ATOM 1551 C CA . GLN A 1 204 ? 23.125 6.849 -47.264 1.00 94.50 204 GLN A CA 1
ATOM 1552 C C . GLN A 1 204 ? 22.712 7.121 -45.813 1.00 94.50 204 GLN A C 1
ATOM 1554 O O . GLN A 1 204 ? 23.507 7.664 -45.045 1.00 94.50 204 GLN A O 1
ATOM 1559 N N . ALA A 1 205 ? 21.500 6.704 -45.437 1.00 95.62 205 ALA A N 1
ATOM 1560 C CA . ALA A 1 205 ? 20.975 6.781 -44.077 1.00 95.62 205 ALA A CA 1
ATOM 1561 C C . ALA A 1 205 ? 21.805 5.955 -43.089 1.00 95.62 205 ALA A C 1
ATOM 1563 O O . ALA A 1 205 ? 22.122 6.410 -41.991 1.00 95.62 205 ALA A O 1
ATOM 1564 N N . LEU A 1 206 ? 22.171 4.736 -43.491 1.00 95.50 206 LEU A N 1
ATOM 1565 C CA . LEU A 1 206 ? 22.971 3.815 -42.693 1.00 95.50 206 LEU A CA 1
ATOM 1566 C C . LEU A 1 206 ? 24.376 4.372 -42.427 1.00 95.50 206 LEU A C 1
ATOM 1568 O O . LEU A 1 206 ? 24.844 4.333 -41.290 1.00 95.50 206 LEU A O 1
ATOM 1572 N N . GLU A 1 207 ? 25.033 4.919 -43.452 1.00 93.81 207 GLU A N 1
ATOM 1573 C CA . GLU A 1 207 ? 26.361 5.523 -43.317 1.00 93.81 207 GLU A CA 1
ATOM 1574 C C . GLU A 1 207 ? 26.335 6.829 -42.516 1.00 93.81 207 GLU A C 1
ATOM 1576 O O . GLU A 1 207 ? 27.202 7.035 -41.670 1.00 93.81 207 GLU A O 1
ATOM 1581 N N . GLY A 1 208 ? 25.338 7.697 -42.713 1.00 94.94 208 GLY A N 1
ATOM 1582 C CA . GLY A 1 208 ? 25.222 8.917 -41.912 1.00 94.94 208 GLY A CA 1
ATOM 1583 C C . GLY A 1 208 ? 24.900 8.632 -40.442 1.00 94.94 208 GLY A C 1
ATOM 1584 O O . GLY A 1 208 ? 25.554 9.190 -39.561 1.00 94.94 208 GLY A O 1
ATOM 1585 N N . ALA A 1 209 ? 24.009 7.676 -40.152 1.00 95.81 209 ALA A N 1
ATOM 1586 C CA . ALA A 1 209 ? 23.788 7.201 -38.783 1.00 95.81 209 ALA A CA 1
ATOM 1587 C C . ALA A 1 209 ? 25.071 6.611 -38.168 1.00 95.81 209 ALA A C 1
ATOM 1589 O O . ALA A 1 209 ? 25.327 6.774 -36.976 1.00 95.81 209 ALA A O 1
ATOM 1590 N N . LEU A 1 210 ? 25.911 5.946 -38.969 1.00 95.75 210 LEU A N 1
ATOM 1591 C CA . LEU A 1 210 ? 27.189 5.421 -38.498 1.00 95.75 210 LEU A CA 1
ATOM 1592 C C . LEU A 1 210 ? 28.204 6.531 -38.185 1.00 95.75 210 LEU A C 1
ATOM 1594 O O . LEU A 1 210 ? 28.936 6.415 -37.203 1.00 95.75 210 LEU A O 1
ATOM 1598 N N . VAL A 1 211 ? 28.224 7.615 -38.968 1.00 94.88 211 VAL A N 1
ATOM 1599 C CA . VAL A 1 211 ? 29.029 8.813 -38.670 1.00 94.88 211 VAL A CA 1
ATOM 1600 C C . VAL A 1 211 ? 28.615 9.418 -37.330 1.00 94.88 211 VAL A C 1
ATOM 1602 O O . VAL A 1 211 ? 29.485 9.702 -36.508 1.00 94.88 211 VAL A O 1
ATOM 1605 N N . GLU A 1 212 ? 27.312 9.555 -37.071 1.00 94.75 212 GLU A N 1
ATOM 1606 C CA . GLU A 1 212 ? 26.811 10.077 -35.794 1.00 94.75 212 GLU A CA 1
ATOM 1607 C C . GLU A 1 212 ? 27.204 9.188 -34.609 1.00 94.75 212 GLU A C 1
ATOM 1609 O O . GLU A 1 212 ? 27.628 9.690 -33.575 1.00 94.75 212 GLU A O 1
ATOM 1614 N N . VAL A 1 213 ? 27.137 7.862 -34.757 1.00 95.38 213 VAL A N 1
ATOM 1615 C CA . VAL A 1 213 ? 27.559 6.915 -33.709 1.00 95.38 213 VAL A CA 1
ATOM 1616 C C . VAL A 1 213 ? 29.069 7.002 -33.423 1.00 95.38 213 VAL A C 1
ATOM 1618 O O . VAL A 1 213 ? 29.511 6.654 -32.327 1.00 95.38 213 VAL A O 1
ATOM 1621 N N . TYR A 1 214 ? 29.877 7.480 -34.373 1.00 95.12 214 TYR A N 1
ATOM 1622 C CA . TYR A 1 214 ? 31.337 7.565 -34.255 1.00 95.12 214 TYR A CA 1
ATOM 1623 C C . TYR A 1 214 ? 31.868 8.905 -33.728 1.00 95.12 214 TYR A C 1
ATOM 1625 O O . TYR A 1 214 ? 33.081 9.029 -33.551 1.00 95.12 214 TYR A O 1
ATOM 1633 N N . THR A 1 215 ? 31.014 9.888 -33.424 1.00 93.25 215 THR A N 1
ATOM 1634 C CA . THR A 1 215 ? 31.468 11.208 -32.938 1.00 93.25 215 THR A CA 1
ATOM 1635 C C . THR A 1 215 ? 32.135 11.152 -31.559 1.00 93.25 215 THR A C 1
ATOM 1637 O O . THR A 1 215 ? 32.993 11.979 -31.259 1.00 93.25 215 THR A O 1
ATOM 1640 N N . GLY A 1 216 ? 31.798 10.153 -30.735 1.00 90.00 216 GLY A N 1
ATOM 1641 C CA . GLY A 1 216 ? 32.424 9.929 -29.426 1.00 90.00 216 GLY A CA 1
ATOM 1642 C C . GLY A 1 216 ? 31.972 10.890 -28.320 1.00 90.00 216 GLY A C 1
ATOM 1643 O O . GLY A 1 216 ? 32.621 10.952 -27.276 1.00 90.00 216 GLY A O 1
ATOM 1644 N N . ASP A 1 217 ? 30.874 11.619 -28.527 1.00 94.31 217 ASP A N 1
ATOM 1645 C CA . ASP A 1 217 ? 30.273 12.542 -27.561 1.00 94.31 217 ASP A CA 1
ATOM 1646 C C . ASP A 1 217 ? 28.789 12.203 -27.280 1.00 94.31 217 ASP A C 1
ATOM 1648 O O . ASP A 1 217 ? 28.290 11.130 -27.630 1.00 94.31 217 ASP A O 1
ATOM 1652 N N . GLU A 1 218 ? 28.061 13.102 -26.611 1.00 95.31 218 GLU A N 1
ATOM 1653 C CA . GLU A 1 218 ? 26.638 12.907 -26.297 1.00 95.31 218 GLU A CA 1
ATOM 1654 C C . GLU A 1 218 ? 25.759 12.752 -27.550 1.00 95.31 218 GLU A C 1
ATOM 1656 O O . GLU A 1 218 ? 24.729 12.079 -27.495 1.00 95.31 218 GLU A O 1
ATOM 1661 N N . THR A 1 219 ? 26.167 13.307 -28.697 1.00 93.00 219 THR A N 1
ATOM 1662 C CA . THR A 1 219 ? 25.423 13.160 -29.956 1.00 93.00 219 THR A CA 1
ATOM 1663 C C . THR A 1 219 ? 25.445 11.717 -30.453 1.00 93.00 219 THR A C 1
ATOM 1665 O O . THR A 1 219 ? 24.410 11.224 -30.906 1.00 93.00 219 THR A O 1
ATOM 1668 N N . ALA A 1 220 ? 26.553 10.994 -30.250 1.00 96.06 220 ALA A N 1
ATOM 1669 C CA . ALA A 1 220 ? 26.623 9.559 -30.522 1.00 96.06 220 ALA A CA 1
ATOM 1670 C C . ALA A 1 220 ? 25.661 8.768 -29.633 1.00 96.06 220 ALA A C 1
ATOM 1672 O O . ALA A 1 220 ? 25.006 7.840 -30.105 1.00 96.06 220 ALA A O 1
ATOM 1673 N N . VAL A 1 221 ? 25.532 9.138 -28.353 1.00 96.62 221 VAL A N 1
ATOM 1674 C CA . VAL A 1 221 ? 24.574 8.499 -27.434 1.00 96.62 221 VAL A CA 1
ATOM 1675 C C . VAL A 1 221 ? 23.143 8.738 -27.900 1.00 96.62 221 VAL A C 1
ATOM 1677 O O . VAL A 1 221 ? 22.364 7.791 -27.973 1.00 96.62 221 VAL A O 1
ATOM 1680 N N . ILE A 1 222 ? 22.811 9.966 -28.295 1.00 96.19 222 ILE A N 1
ATOM 1681 C CA . ILE A 1 222 ? 21.490 10.308 -28.831 1.00 96.19 222 ILE A CA 1
ATOM 1682 C C . ILE A 1 222 ? 21.197 9.515 -30.112 1.00 96.19 222 ILE A C 1
ATOM 1684 O O . ILE A 1 222 ? 20.109 8.955 -30.246 1.00 96.19 222 ILE A O 1
ATOM 1688 N N . ALA A 1 223 ? 22.152 9.415 -31.037 1.00 95.62 223 ALA A N 1
ATOM 1689 C CA . ALA A 1 223 ? 21.995 8.635 -32.263 1.00 95.62 223 ALA A CA 1
ATOM 1690 C C . ALA A 1 223 ? 21.822 7.133 -31.971 1.00 95.62 223 ALA A C 1
ATOM 1692 O O . ALA A 1 223 ? 20.909 6.495 -32.502 1.00 95.62 223 ALA A O 1
ATOM 1693 N N . MET A 1 224 ? 22.622 6.576 -31.054 1.00 97.25 224 MET A N 1
ATOM 1694 C CA . MET A 1 224 ? 22.458 5.201 -30.570 1.00 97.25 224 MET A CA 1
ATOM 1695 C C . MET A 1 224 ? 21.085 4.989 -29.926 1.00 97.25 224 MET A C 1
ATOM 1697 O O . MET A 1 224 ? 20.449 3.968 -30.178 1.00 97.25 224 MET A O 1
ATOM 1701 N N . GLU A 1 225 ? 20.578 5.945 -29.147 1.00 97.44 225 GLU A N 1
ATOM 1702 C CA . GLU A 1 225 ? 19.230 5.872 -28.585 1.00 97.44 225 GLU A CA 1
ATOM 1703 C C . GLU A 1 225 ? 18.141 5.905 -29.660 1.00 97.44 225 GLU A C 1
ATOM 1705 O O . GLU A 1 225 ? 17.179 5.141 -29.559 1.00 97.44 225 GLU A O 1
ATOM 1710 N N . LYS A 1 226 ? 18.277 6.746 -30.695 1.00 97.75 226 LYS A N 1
ATOM 1711 C CA . LYS A 1 226 ? 17.342 6.777 -31.832 1.00 97.75 226 LYS A CA 1
ATOM 1712 C C . LYS A 1 226 ? 17.319 5.435 -32.565 1.00 97.75 226 LYS A C 1
ATOM 1714 O O . LYS A 1 226 ? 16.232 4.946 -32.871 1.00 97.75 226 LYS A O 1
ATOM 1719 N N . LEU A 1 227 ? 18.483 4.813 -32.776 1.00 97.19 227 LEU A N 1
ATOM 1720 C CA . LEU A 1 227 ? 18.611 3.466 -33.350 1.00 97.19 227 LEU A CA 1
ATOM 1721 C C . LEU A 1 227 ? 17.996 2.393 -32.444 1.00 97.19 227 LEU A C 1
ATOM 1723 O O . LEU A 1 227 ? 17.254 1.536 -32.917 1.00 97.19 227 LEU A O 1
ATOM 1727 N N . ILE A 1 228 ? 18.266 2.442 -31.137 1.00 97.19 228 ILE A N 1
ATOM 1728 C CA . ILE A 1 228 ? 17.753 1.471 -30.164 1.00 97.19 228 ILE A CA 1
ATOM 1729 C C . ILE A 1 228 ? 16.231 1.549 -30.064 1.00 97.19 228 ILE A C 1
ATOM 1731 O O . ILE A 1 228 ? 15.544 0.528 -30.144 1.00 97.19 228 ILE A O 1
ATOM 1735 N N . LYS A 1 229 ? 15.686 2.757 -29.907 1.00 96.50 229 LYS A N 1
ATOM 1736 C CA . LYS A 1 229 ? 14.241 2.988 -29.791 1.00 96.50 229 LYS A CA 1
ATOM 1737 C C . LYS A 1 229 ? 13.543 2.742 -31.130 1.00 96.50 229 LYS A C 1
ATOM 1739 O O . LYS A 1 229 ? 12.438 2.209 -31.136 1.00 96.50 229 LYS A O 1
ATOM 1744 N N . GLY A 1 230 ? 14.229 2.992 -32.246 1.00 96.62 230 GLY A N 1
ATOM 1745 C CA . GLY A 1 230 ? 13.647 2.974 -33.584 1.00 96.62 230 GLY A CA 1
ATOM 1746 C C . GLY A 1 230 ? 12.798 4.221 -33.792 1.00 96.62 230 GLY A C 1
ATOM 1747 O O . GLY A 1 230 ? 11.584 4.126 -33.891 1.00 96.62 230 GLY A O 1
ATOM 1748 N N . SER A 1 231 ? 13.438 5.390 -33.766 1.00 97.38 231 SER A N 1
ATOM 1749 C CA . SER A 1 231 ? 12.761 6.677 -33.955 1.00 97.38 231 SER A CA 1
ATOM 1750 C C . SER A 1 231 ? 12.211 6.825 -35.379 1.00 97.38 231 SER A C 1
ATOM 1752 O O . SER A 1 231 ? 12.891 6.473 -36.343 1.00 97.38 231 SER A O 1
ATOM 1754 N N . ASP A 1 232 ? 11.031 7.431 -35.519 1.00 97.50 232 ASP A N 1
ATOM 1755 C CA . ASP A 1 232 ? 10.459 7.833 -36.816 1.00 97.50 232 ASP A CA 1
ATOM 1756 C C . ASP A 1 232 ? 11.168 9.055 -37.432 1.00 97.50 232 ASP A C 1
ATOM 1758 O O . ASP A 1 232 ? 10.796 9.539 -38.500 1.00 97.50 232 ASP A O 1
ATOM 1762 N N . GLU A 1 233 ? 12.187 9.591 -36.759 1.00 97.00 233 GLU A N 1
ATOM 1763 C CA . GLU A 1 233 ? 13.011 10.670 -37.289 1.00 97.00 233 GLU A CA 1
ATOM 1764 C C . GLU A 1 233 ? 13.799 10.211 -38.523 1.00 97.00 233 GLU A C 1
ATOM 1766 O O . GLU A 1 233 ? 14.361 9.113 -38.551 1.00 97.00 233 GLU A O 1
ATOM 1771 N N . GLN A 1 234 ? 13.844 11.075 -39.537 1.00 97.56 234 GLN A N 1
ATOM 1772 C CA . GLN A 1 234 ? 14.676 10.894 -40.722 1.00 97.56 234 GLN A CA 1
ATOM 1773 C C . GLN A 1 234 ? 16.154 10.897 -40.341 1.00 97.56 234 GLN A C 1
ATOM 1775 O O . GLN A 1 234 ? 16.608 11.783 -39.613 1.00 97.56 234 GLN A O 1
ATOM 1780 N N . ALA A 1 235 ? 16.895 9.922 -40.858 1.00 96.50 235 ALA A N 1
ATOM 1781 C CA . ALA A 1 235 ? 18.336 9.882 -40.708 1.00 96.50 235 ALA A CA 1
ATOM 1782 C C . ALA A 1 235 ? 19.002 10.993 -41.532 1.00 96.50 235 ALA A C 1
ATOM 1784 O O . ALA A 1 235 ? 18.392 11.624 -42.405 1.00 96.50 235 ALA A O 1
ATOM 1785 N N . LEU A 1 236 ? 20.279 11.217 -41.249 1.00 94.94 236 LEU A N 1
ATOM 1786 C CA . LEU A 1 236 ? 21.136 12.068 -42.058 1.00 94.94 236 LEU A CA 1
ATOM 1787 C C . LEU A 1 236 ? 21.958 11.206 -43.019 1.00 94.94 236 LEU A C 1
ATOM 1789 O O . LEU A 1 236 ? 22.262 10.053 -42.727 1.00 94.94 236 LEU A O 1
ATOM 1793 N N . SER A 1 237 ? 22.332 11.774 -44.158 1.00 93.19 237 SER A N 1
ATOM 1794 C CA . SER A 1 237 ? 23.386 11.253 -45.020 1.00 93.19 237 SER A CA 1
ATOM 1795 C C . SER A 1 237 ? 24.763 11.565 -44.426 1.00 93.19 237 SER A C 1
ATOM 1797 O O . SER A 1 237 ? 24.893 12.347 -43.482 1.00 93.19 237 SER A O 1
ATOM 1799 N N . ILE A 1 238 ? 25.823 11.027 -45.034 1.00 89.81 238 ILE A N 1
ATOM 1800 C CA . ILE A 1 238 ? 27.224 11.322 -44.670 1.00 89.81 238 ILE A CA 1
ATOM 1801 C C . ILE A 1 238 ? 27.518 12.836 -44.674 1.00 89.81 238 ILE A C 1
ATOM 1803 O O . ILE A 1 238 ? 28.345 13.312 -43.900 1.00 89.81 238 ILE A O 1
ATOM 1807 N N . ASN A 1 239 ? 26.823 13.603 -45.520 1.00 90.56 239 ASN A N 1
ATOM 1808 C CA . ASN A 1 239 ? 27.011 15.050 -45.652 1.00 90.56 239 ASN A CA 1
ATOM 1809 C C . ASN A 1 239 ? 26.143 15.868 -44.675 1.00 90.56 239 ASN A C 1
ATOM 1811 O O . ASN A 1 239 ? 26.176 17.096 -44.716 1.00 90.56 239 ASN A O 1
ATOM 1815 N N . GLY A 1 240 ? 25.357 15.211 -43.815 1.00 88.94 240 GLY A N 1
ATOM 1816 C CA . GLY A 1 240 ? 24.459 15.867 -42.862 1.00 88.94 240 GLY A CA 1
ATOM 1817 C C . GLY A 1 240 ? 23.107 16.300 -43.446 1.00 88.94 240 GLY A C 1
ATOM 1818 O O . GLY A 1 240 ? 22.399 17.090 -42.824 1.00 88.94 240 GLY A O 1
ATOM 1819 N N . GLU A 1 241 ? 22.731 15.809 -44.629 1.00 94.38 241 GLU A N 1
ATOM 1820 C CA . GLU A 1 241 ? 21.435 16.104 -45.259 1.00 94.38 241 GLU A CA 1
ATOM 1821 C C . GLU A 1 241 ? 20.384 15.071 -44.849 1.00 94.38 241 GLU A C 1
ATOM 1823 O O . GLU A 1 241 ? 20.693 13.889 -44.755 1.00 94.38 241 GLU A O 1
ATOM 1828 N N . LYS A 1 242 ? 19.130 15.483 -44.637 1.00 95.06 242 LYS A N 1
ATOM 1829 C CA . LYS A 1 242 ? 18.053 14.538 -44.302 1.00 95.06 242 LYS A CA 1
ATOM 1830 C C . LYS A 1 242 ? 17.734 13.626 -45.484 1.00 95.06 242 LYS A C 1
ATOM 1832 O O . LYS A 1 242 ? 17.492 14.119 -46.585 1.00 95.06 242 LYS A O 1
ATOM 1837 N N . VAL A 1 243 ? 17.658 12.328 -45.221 1.00 95.50 243 VAL A N 1
ATOM 1838 C CA . VAL A 1 243 ? 17.215 11.300 -46.176 1.00 95.50 243 VAL A CA 1
ATOM 1839 C C . VAL A 1 243 ? 15.833 10.772 -45.793 1.00 95.50 243 VAL A C 1
ATOM 1841 O O . VAL A 1 243 ? 15.320 11.077 -44.715 1.00 95.50 243 VAL A O 1
ATOM 1844 N N . ASN A 1 244 ? 15.171 10.032 -46.682 1.00 96.50 244 ASN A N 1
ATOM 1845 C CA . ASN A 1 244 ? 13.799 9.585 -46.424 1.00 96.50 244 ASN A CA 1
ATOM 1846 C C . ASN A 1 244 ? 13.733 8.463 -45.387 1.00 96.50 244 ASN A C 1
ATOM 1848 O O . ASN A 1 244 ? 12.742 8.363 -44.662 1.00 96.50 244 ASN A O 1
ATOM 1852 N N . THR A 1 245 ? 14.783 7.650 -45.313 1.00 97.19 245 THR A N 1
ATOM 1853 C CA . THR A 1 245 ? 14.894 6.525 -44.392 1.00 97.19 245 THR A CA 1
ATOM 1854 C C . THR A 1 245 ? 14.971 6.999 -42.937 1.00 97.19 245 THR A C 1
ATOM 1856 O O . THR A 1 245 ? 15.745 7.894 -42.593 1.00 97.19 245 THR A O 1
ATOM 1859 N N . THR A 1 246 ? 14.184 6.376 -42.061 1.00 98.25 246 THR A N 1
ATOM 1860 C CA . THR A 1 246 ? 14.124 6.678 -40.623 1.00 98.25 246 THR A CA 1
ATOM 1861 C C . THR A 1 246 ? 14.985 5.734 -39.785 1.00 98.25 246 THR A C 1
ATOM 1863 O O . THR A 1 246 ? 15.324 4.625 -40.210 1.00 98.25 246 THR A O 1
ATOM 1866 N N . TYR A 1 247 ? 15.294 6.113 -38.540 1.00 97.69 247 TYR A N 1
ATOM 1867 C CA . TYR A 1 247 ? 16.002 5.215 -37.612 1.00 97.69 247 TYR A CA 1
ATOM 1868 C C . TYR A 1 247 ? 15.211 3.932 -37.304 1.00 97.69 247 TYR A C 1
ATOM 1870 O O . TYR A 1 247 ? 15.817 2.887 -37.064 1.00 97.69 247 TYR A O 1
ATOM 1878 N N . ALA A 1 248 ? 13.874 3.973 -37.342 1.00 98.00 248 ALA A N 1
ATOM 1879 C CA . ALA A 1 248 ? 13.021 2.790 -37.234 1.00 98.00 248 ALA A CA 1
ATOM 1880 C C . ALA A 1 248 ? 13.268 1.796 -38.381 1.00 98.00 248 ALA A C 1
ATOM 1882 O O . ALA A 1 248 ? 13.402 0.595 -38.141 1.00 98.00 248 ALA A O 1
ATOM 1883 N N . GLN A 1 249 ? 13.392 2.295 -39.614 1.00 97.75 249 GLN A N 1
ATOM 1884 C CA . GLN A 1 249 ? 13.687 1.473 -40.790 1.00 97.75 249 GLN A CA 1
ATOM 1885 C C . GLN A 1 249 ? 15.111 0.906 -40.738 1.00 97.75 249 GLN A C 1
ATOM 1887 O O . GLN A 1 249 ? 15.300 -0.284 -40.982 1.00 97.75 249 GLN A O 1
ATOM 1892 N N . ILE A 1 250 ? 16.099 1.704 -40.312 1.00 96.44 250 ILE A N 1
ATOM 1893 C CA . ILE A 1 250 ? 17.482 1.236 -40.101 1.00 96.44 250 ILE A CA 1
ATOM 1894 C C . ILE A 1 250 ? 17.532 0.120 -39.047 1.00 96.44 250 ILE A C 1
ATOM 1896 O O . ILE A 1 250 ? 18.173 -0.915 -39.252 1.00 96.44 250 ILE A O 1
ATOM 1900 N N . LYS A 1 251 ? 16.831 0.300 -37.920 1.00 96.62 251 LYS A N 1
ATOM 1901 C CA . LYS A 1 251 ? 16.709 -0.714 -36.863 1.00 96.62 251 LYS A CA 1
ATOM 1902 C C . LYS A 1 251 ? 16.119 -2.013 -37.409 1.00 96.62 251 LYS A C 1
ATOM 1904 O O . LYS A 1 251 ? 16.648 -3.088 -37.125 1.00 96.62 251 LYS A O 1
ATOM 1909 N N . GLN A 1 252 ? 15.041 -1.917 -38.184 1.00 96.75 252 GLN A N 1
ATOM 1910 C CA . GLN A 1 252 ? 14.380 -3.081 -38.763 1.00 96.75 252 GLN A CA 1
ATOM 1911 C C . GLN A 1 252 ? 15.307 -3.820 -39.738 1.00 96.75 252 GLN A C 1
ATOM 1913 O O . GLN A 1 252 ? 15.494 -5.028 -39.595 1.00 96.75 252 GLN A O 1
ATOM 1918 N N . ALA A 1 253 ? 15.986 -3.093 -40.630 1.00 94.12 253 ALA A N 1
ATOM 1919 C CA . ALA A 1 253 ? 16.970 -3.665 -41.545 1.00 94.12 253 ALA A CA 1
ATOM 1920 C C . ALA A 1 253 ? 18.104 -4.392 -40.797 1.00 94.12 253 ALA A C 1
ATOM 1922 O O . ALA A 1 253 ? 18.520 -5.480 -41.197 1.00 94.12 253 ALA A O 1
ATOM 1923 N N . ALA A 1 254 ? 18.586 -3.840 -39.676 1.00 93.81 254 ALA A N 1
ATOM 1924 C CA . ALA A 1 254 ? 19.624 -4.470 -38.855 1.00 93.81 254 ALA A CA 1
ATOM 1925 C C . ALA A 1 254 ? 19.153 -5.775 -38.188 1.00 93.81 254 ALA A C 1
ATOM 1927 O O . ALA A 1 254 ? 19.938 -6.714 -38.025 1.00 93.81 254 ALA A O 1
ATOM 1928 N N . ILE A 1 255 ? 17.878 -5.852 -37.798 1.00 93.81 255 ILE A N 1
ATOM 1929 C CA . ILE A 1 255 ? 17.277 -7.070 -37.241 1.00 93.81 255 ILE A CA 1
ATOM 1930 C C . ILE A 1 255 ? 17.114 -8.133 -38.335 1.00 93.81 255 ILE A C 1
ATOM 1932 O O . ILE A 1 255 ? 17.486 -9.287 -38.112 1.00 93.81 255 ILE A O 1
ATOM 1936 N N . GLU A 1 256 ? 16.602 -7.745 -39.504 1.00 92.56 256 GLU A N 1
ATOM 1937 C CA . GLU A 1 256 ? 16.315 -8.638 -40.634 1.00 92.56 256 GLU A CA 1
ATOM 1938 C C . GLU A 1 256 ? 17.576 -9.189 -41.299 1.00 92.56 256 GLU A C 1
ATOM 1940 O O . GLU A 1 256 ? 17.611 -10.358 -41.677 1.00 92.56 256 GLU A O 1
ATOM 1945 N N . PHE A 1 257 ? 18.648 -8.396 -41.373 1.00 85.44 257 PHE A N 1
ATOM 1946 C CA . PHE A 1 257 ? 19.915 -8.811 -41.980 1.00 85.44 257 PHE A CA 1
ATOM 1947 C C . PHE A 1 257 ? 20.521 -10.074 -41.343 1.00 85.44 257 PHE A C 1
ATOM 1949 O O . PHE A 1 257 ? 21.242 -10.824 -41.995 1.00 85.44 257 PHE A O 1
ATOM 1956 N N . LEU A 1 258 ? 20.216 -10.336 -40.070 1.00 68.31 258 LEU A N 1
ATOM 1957 C CA . LEU A 1 258 ? 20.668 -11.521 -39.335 1.00 68.31 258 LEU A CA 1
ATOM 1958 C C . LEU A 1 258 ? 19.645 -12.664 -39.298 1.00 68.31 258 LEU A C 1
ATOM 1960 O O . LEU A 1 258 ? 19.941 -13.707 -38.723 1.00 68.31 258 LEU A O 1
ATOM 1964 N N . ALA A 1 259 ? 18.458 -12.487 -39.883 1.00 60.12 259 ALA A N 1
ATOM 1965 C CA . ALA A 1 259 ? 17.486 -13.566 -40.059 1.00 60.12 259 ALA A CA 1
ATOM 1966 C C . ALA A 1 259 ? 17.814 -14.469 -41.270 1.00 60.12 259 ALA A C 1
ATOM 1968 O O . ALA A 1 259 ? 17.179 -15.508 -41.443 1.00 60.12 259 ALA A O 1
ATOM 1969 N N . GLY A 1 260 ? 18.797 -14.087 -42.098 1.00 55.66 260 GLY A N 1
ATOM 1970 C CA . GLY A 1 260 ? 19.363 -14.923 -43.162 1.00 55.66 260 GLY A CA 1
ATOM 1971 C C . GLY A 1 260 ? 20.467 -15.872 -42.659 1.00 55.66 260 GLY A C 1
ATOM 1972 O O . GLY A 1 260 ? 21.011 -15.641 -41.578 1.00 55.66 260 GLY A O 1
ATOM 1973 N N . PRO A 1 261 ? 20.816 -16.934 -43.416 1.00 42.47 261 PRO A N 1
ATOM 1974 C CA . PRO A 1 261 ? 21.867 -17.880 -43.041 1.00 42.47 261 PRO A CA 1
ATOM 1975 C C . PRO A 1 261 ? 23.190 -17.156 -42.809 1.00 42.47 261 PRO A C 1
ATOM 1977 O O . PRO A 1 261 ? 23.563 -16.256 -43.559 1.00 42.47 261 PRO A O 1
ATOM 1980 N N . THR A 1 262 ? 23.890 -17.532 -41.749 1.00 51.56 262 THR A N 1
ATOM 1981 C CA . THR A 1 262 ? 25.116 -16.869 -41.338 1.00 51.56 262 THR A CA 1
ATOM 1982 C C . THR A 1 262 ? 26.319 -17.776 -41.569 1.00 51.56 262 THR A C 1
ATOM 1984 O O . THR A 1 262 ? 26.467 -18.755 -40.845 1.00 51.56 262 THR A O 1
ATOM 1987 N N . ASP A 1 263 ? 27.193 -17.428 -42.516 1.00 46.69 263 ASP A N 1
ATOM 1988 C CA . ASP A 1 263 ? 28.376 -18.211 -42.941 1.00 46.69 263 ASP A CA 1
ATOM 1989 C C . ASP A 1 263 ? 29.535 -18.266 -41.919 1.00 46.69 263 ASP A C 1
ATOM 1991 O O . ASP A 1 263 ? 30.692 -18.471 -42.276 1.00 46.69 263 ASP A O 1
ATOM 1995 N N . TYR A 1 264 ? 29.259 -18.068 -40.633 1.00 50.34 264 TYR A N 1
ATOM 1996 C CA . TYR A 1 264 ? 30.225 -18.304 -39.559 1.00 50.34 264 TYR A CA 1
ATOM 1997 C C . TYR A 1 264 ? 29.730 -19.468 -38.708 1.00 50.34 264 TYR A C 1
ATOM 1999 O O . TYR A 1 264 ? 29.271 -19.303 -37.577 1.00 50.34 264 TYR A O 1
ATOM 2007 N N . GLU A 1 265 ? 29.844 -20.671 -39.269 1.00 46.50 265 GLU A N 1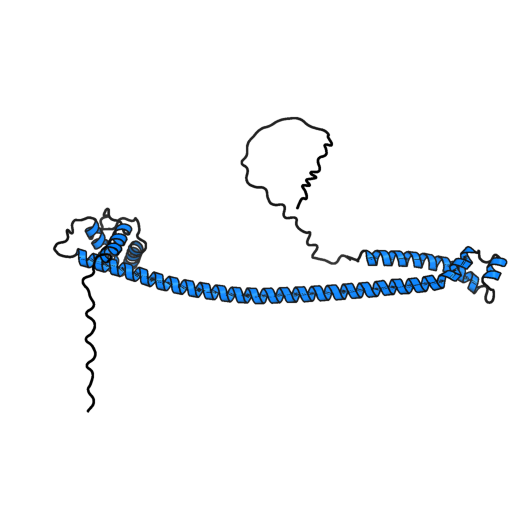
ATOM 2008 C CA . GLU A 1 265 ? 30.117 -21.834 -38.434 1.00 46.50 265 GLU A CA 1
ATOM 2009 C C . GLU A 1 265 ? 31.410 -21.527 -37.670 1.00 46.50 265 GLU A C 1
ATOM 2011 O O . GLU A 1 265 ? 32.477 -21.321 -38.248 1.00 46.50 265 GLU A O 1
ATOM 2016 N N . LEU A 1 266 ? 31.289 -21.380 -36.352 1.00 46.81 266 LEU A N 1
ATOM 2017 C CA . LEU A 1 266 ? 32.440 -21.429 -35.467 1.00 46.81 266 LEU A CA 1
ATOM 2018 C C . LEU A 1 266 ? 32.996 -22.846 -35.604 1.00 46.81 266 LEU A C 1
ATOM 2020 O O . LEU A 1 266 ? 32.410 -23.770 -35.047 1.00 46.81 266 LEU A O 1
ATOM 2024 N N . ASP A 1 267 ? 34.075 -23.013 -36.369 1.00 45.12 267 ASP A N 1
ATOM 2025 C CA . ASP A 1 267 ? 34.863 -24.242 -36.340 1.00 45.12 267 ASP A CA 1
ATOM 2026 C C . ASP A 1 267 ? 35.161 -24.564 -34.870 1.00 45.12 267 ASP A C 1
ATOM 2028 O O . ASP A 1 267 ? 35.798 -23.775 -34.158 1.00 45.12 267 ASP A O 1
ATOM 2032 N N . ASP A 1 268 ? 34.632 -25.698 -34.406 1.00 50.44 268 ASP A N 1
ATOM 2033 C CA . ASP A 1 268 ? 34.872 -26.209 -33.063 1.00 50.44 268 ASP A CA 1
ATOM 2034 C C . ASP A 1 268 ? 36.389 -26.229 -32.802 1.00 50.44 268 ASP A C 1
ATOM 2036 O O . ASP A 1 268 ? 37.166 -26.665 -33.663 1.00 50.44 268 ASP A O 1
ATOM 2040 N N . PRO A 1 269 ? 36.859 -25.780 -31.624 1.00 53.81 269 PRO A N 1
ATOM 2041 C CA . PRO A 1 269 ? 38.273 -25.867 -31.305 1.00 53.81 269 PRO A CA 1
ATOM 2042 C C . PRO A 1 269 ? 38.712 -27.341 -31.362 1.00 53.81 269 PRO A C 1
ATOM 2044 O O . PRO A 1 269 ? 38.007 -28.209 -30.835 1.00 53.81 269 PRO A O 1
ATOM 2047 N N . PRO A 1 270 ? 39.870 -27.654 -31.979 1.00 55.41 270 PRO A N 1
ATOM 2048 C CA . PRO A 1 270 ? 40.294 -29.034 -32.161 1.00 55.41 270 PRO A CA 1
ATOM 2049 C C . PRO A 1 270 ? 40.400 -29.743 -30.803 1.00 55.41 270 PRO A C 1
ATOM 2051 O O . PRO A 1 270 ? 40.863 -29.139 -29.826 1.00 55.41 270 PRO A O 1
ATOM 2054 N N . PRO A 1 271 ? 39.983 -31.021 -30.718 1.00 57.97 271 PRO A N 1
ATOM 2055 C CA . PRO A 1 271 ? 39.922 -31.737 -29.455 1.00 57.97 271 PRO A CA 1
ATOM 2056 C C . PRO A 1 271 ? 41.309 -31.805 -28.801 1.00 57.97 271 PRO A C 1
ATOM 2058 O O . PRO A 1 271 ? 42.320 -31.965 -29.495 1.00 57.97 271 PRO A O 1
ATOM 2061 N N . PRO A 1 272 ? 41.390 -31.701 -27.462 1.00 59.03 272 PRO A N 1
ATOM 2062 C CA . PRO A 1 272 ? 42.664 -31.700 -26.765 1.00 59.03 272 PRO A CA 1
ATOM 2063 C C . PRO A 1 272 ? 43.389 -33.028 -26.995 1.00 59.03 272 PRO A C 1
ATOM 2065 O O . PRO A 1 272 ? 42.842 -34.099 -26.732 1.00 59.03 272 PRO A O 1
ATOM 2068 N N . HIS A 1 273 ? 44.639 -32.950 -27.461 1.00 57.75 273 HIS A N 1
ATOM 2069 C CA . HIS A 1 273 ? 45.519 -34.105 -27.608 1.00 57.75 273 HIS A CA 1
ATOM 2070 C C . HIS A 1 273 ? 45.577 -34.903 -26.299 1.00 57.75 273 HIS A C 1
ATOM 2072 O O . HIS A 1 273 ? 46.149 -34.465 -25.297 1.00 57.75 273 HIS A O 1
ATOM 2078 N N . SER A 1 274 ? 45.000 -36.102 -26.326 1.00 59.16 274 SER A N 1
ATOM 2079 C CA . SER A 1 274 ? 45.124 -37.099 -25.274 1.00 59.16 274 SER A CA 1
ATOM 2080 C C . SER A 1 274 ? 46.597 -37.467 -25.107 1.00 59.16 274 SER A C 1
ATOM 2082 O O . SER A 1 274 ? 47.189 -38.121 -25.968 1.00 59.16 274 SER A O 1
ATOM 2084 N N . ARG A 1 275 ? 47.206 -37.040 -23.997 1.00 57.66 275 ARG A N 1
ATOM 2085 C CA . ARG A 1 275 ? 48.509 -37.554 -23.568 1.00 57.66 275 ARG A CA 1
ATOM 2086 C C . ARG A 1 275 ? 48.343 -39.034 -23.227 1.00 57.66 275 ARG A C 1
ATOM 2088 O O . ARG A 1 275 ? 47.635 -39.363 -22.279 1.00 57.66 275 ARG A O 1
ATOM 2095 N N . HIS A 1 276 ? 49.001 -39.910 -23.980 1.00 47.94 276 HIS A N 1
ATOM 2096 C CA . HIS A 1 276 ? 49.215 -41.289 -23.550 1.00 47.94 276 HIS A CA 1
ATOM 2097 C C . HIS A 1 276 ? 50.194 -41.302 -22.366 1.00 47.94 276 HIS A C 1
ATOM 2099 O O . HIS A 1 276 ? 51.262 -40.692 -22.477 1.00 47.94 276 HIS A O 1
ATOM 2105 N N . PRO A 1 277 ? 49.859 -41.954 -21.239 1.00 59.50 277 PRO A N 1
ATOM 2106 C CA . PRO A 1 277 ? 50.829 -42.211 -20.187 1.00 59.50 277 PRO A CA 1
ATOM 2107 C C . PRO A 1 277 ? 51.711 -43.430 -20.537 1.00 59.50 277 PRO A C 1
ATOM 2109 O O . PRO A 1 277 ? 51.257 -44.299 -21.289 1.00 59.50 277 PRO A O 1
ATOM 2112 N N . PRO A 1 278 ? 52.955 -43.469 -20.023 1.00 64.50 278 PRO A N 1
ATOM 2113 C CA . PRO A 1 278 ? 53.885 -44.591 -20.164 1.00 64.50 278 PRO A CA 1
ATOM 2114 C C . PRO A 1 278 ? 53.508 -45.807 -19.308 1.00 64.50 278 PRO A C 1
ATOM 2116 O O . PRO A 1 278 ? 52.852 -45.620 -18.256 1.00 64.50 278 PRO A O 1
#

Foldseek 3Di:
DDDDDDDDDDDDDDDDDDDDDDDDDDDDDDDDDDDPPPPPPPPPDDDDDPPDPPVLVVLVVVLVVLVVLLVVLCVCVVLPVVDDPDDLVNCCVVVVDPPVSSVSVVCNVVSVVVNVVSVVVSVVVVVVVVVVVVVVVVVVVVVVVVVCVVVVVVVVVVVVVVVVVVVVVVVVLVVVLVVLVVLLVVLLVVCPDPPHDCVDLLNQLSVQLVVQCPPPDVSVVVSSVCLSVLPPAFGAGVVRHGGNDGSNNSSVCSVVVVVDDDPDPPPDDPDDDDDDDD